Protein AF-A0A7V8WEX3-F1 (afdb_monomer)

Sequence (291 aa):
MRTWLPALSVGLLLLTATTVSAQQIVPQPVKLTPHDGRFAITERTVISTDAASAAAGHQLARYLEPATGITFRVVSSGTVPTRSISLRRDRSLTRLGEEGYLLDVRPGGVTVRAPGAAGLFYAVQTIRQLLPPAIFREAPAGAVEWSMPAVTIEDFPRFQWRGGHLDVARHFMPKEFVKKYIDLLALHKMNVFHWHLTEDQGWRLEIKQYPKLTEVGAWRKETLVGRARRGPTEVLAIFPGRYIHIGGDEADKAKWKTSERIQARIKELRLKDEHELQSWFIRQMDDFFVS

Nearest PDB structures (foldseek):
  3gh7-assembly1_A  TM=9.691E-01  e=2.609E-23  Paenibacillus sp.
  3sut-assembly1_A  TM=9.475E-01  e=1.481E-23  Paenibacillus sp. TS12
  8pxt-assembly1_C  TM=9.081E-01  e=7.777E-22  Akkermansia muciniphila
  7dva-assembly1_B  TM=8.671E-01  e=6.193E-21  Bacteroides thetaiotaomicron
  8hvd-assembly1_A  TM=8.467E-01  e=4.454E-11  Streptomyces sp.

Radius of gyration: 28.27 Å; Cα contacts (8 Å, |Δi|>4): 440; chains: 1; bounding box: 108×46×70 Å

Secondary structure (DSSP, 8-state):
--PPPPP--------------GGG-SSPPSEEEEEEEEEEP-TT-EEEE-GGGHHHHHHHHHHHHHHH-PPP-EEE-SS--TTEEEEEE-TT-GGG-TT-EEEEEETTEEEEEESSHHHHHHHHHHHHHTS-GGGG-SS--SS---EEEEEEEEE--S-S--EEEEE-SSS---HHHHHHHHHHHHHTT--EEEEE-EETTEE-S--TT-THHHHTTT--SS--SS------SGGGGT---S-----------HHHHT-HHHHHHHHHTT-SSHHHHHHHHHHHHHHHHH-

Foldseek 3Di:
DDDDDDDDDDDDPPPPPPCPDLPPQFPDFPDKDFDDDKQFDDLPEAEEEAPQQQVLSVVLQQLQCAAAVHRHHYYHDPDDDWSYAYAYADLVVPVQPQQKWKWFGDNGYIYIYGNHNNVSLLVSLSLCVQFDPSSRDRHYPPPDGTIGGGMIGTHHDPDPAFEDEDDCAQPHDDPVRVVVVVVVCSSNSHDYYHYRQDFFNAHHDQDPVCRCRCVPRHDDPDRDDDGDDDDDDPVCVPDVDPDDDPDLPDDDCPVLVVDPVNVVVCVVVVHDDVVVVSVVVVVVVVVVSVD

pLDDT: mean 87.23, std 16.33, range [37.53, 98.88]

Solvent-accessible surface area (backbone atoms only — not comparable to full-atom values): 17292 Å² total; per-residue (Å²): 138,88,85,85,80,84,85,82,82,82,80,82,81,78,78,77,78,79,74,74,64,86,82,71,46,66,69,70,60,77,39,76,45,80,50,84,60,46,28,71,63,53,83,82,35,33,34,35,10,34,81,92,25,42,69,50,42,53,50,45,37,67,53,44,27,36,12,69,67,41,82,62,54,68,43,73,44,98,68,82,66,82,48,19,42,34,40,36,73,34,72,84,48,59,95,40,41,54,56,3,30,39,39,41,36,33,58,60,31,35,44,34,41,10,40,25,72,54,3,45,48,47,49,46,36,50,54,55,58,48,34,54,78,58,46,78,38,87,45,61,62,71,99,63,85,49,42,28,59,9,29,41,36,40,36,50,73,93,57,96,80,34,72,48,77,46,73,36,12,82,51,80,65,56,70,70,57,54,52,52,51,50,53,50,37,47,52,54,66,37,80,38,79,45,74,42,42,66,48,57,68,9,32,69,62,88,40,87,94,48,53,60,43,45,80,46,37,49,59,67,98,64,90,75,90,72,83,64,92,88,85,89,83,71,62,68,85,77,47,92,62,95,73,83,89,85,79,83,73,91,76,75,54,73,69,47,78,73,29,67,74,51,50,50,51,32,57,75,71,68,42,91,45,72,66,51,47,51,53,48,54,53,49,55,53,48,54,65,74,74,108

Mean predicted aligned error: 9.21 Å

Structure (mmCIF, N/CA/C/O backbone):
data_AF-A0A7V8WEX3-F1
#
_entry.id   AF-A0A7V8WEX3-F1
#
loop_
_atom_site.group_PDB
_atom_site.id
_atom_site.type_symbol
_atom_site.label_atom_id
_atom_site.label_alt_id
_atom_site.label_comp_id
_atom_site.label_asym_id
_atom_site.label_entity_id
_atom_site.label_seq_id
_atom_site.pdbx_PDB_ins_code
_atom_site.Cartn_x
_atom_site.Cartn_y
_atom_site.Cartn_z
_atom_site.occupancy
_atom_site.B_iso_or_equiv
_atom_site.auth_seq_id
_atom_site.auth_comp_id
_atom_site.auth_asym_id
_atom_site.auth_atom_id
_atom_site.pdbx_PDB_model_num
ATOM 1 N N . MET A 1 1 ? -76.732 26.746 7.286 1.00 40.28 1 MET A N 1
ATOM 2 C CA . MET A 1 1 ? -75.806 26.144 8.272 1.00 40.28 1 MET A CA 1
ATOM 3 C C . MET A 1 1 ? -74.558 25.696 7.522 1.00 40.28 1 MET A C 1
ATOM 5 O O . MET A 1 1 ? -74.655 24.800 6.699 1.00 40.28 1 MET A O 1
ATOM 9 N N . ARG A 1 2 ? -73.430 26.398 7.695 1.00 37.53 2 ARG A N 1
ATOM 10 C CA . ARG A 1 2 ? -72.137 26.091 7.055 1.00 37.53 2 ARG A CA 1
ATOM 11 C C . ARG A 1 2 ? -71.269 25.391 8.101 1.00 37.53 2 ARG A C 1
ATOM 13 O O . ARG A 1 2 ? -70.791 26.046 9.021 1.00 37.53 2 ARG A O 1
ATOM 20 N N . THR A 1 3 ? -71.123 24.076 8.004 1.00 41.72 3 THR A N 1
ATOM 21 C CA . THR A 1 3 ? -70.256 23.286 8.887 1.00 41.72 3 THR A CA 1
ATOM 22 C C . THR A 1 3 ? -68.835 23.266 8.331 1.00 41.72 3 THR A C 1
ATOM 24 O O . THR A 1 3 ? -68.611 22.828 7.206 1.00 41.72 3 THR A O 1
ATOM 27 N N . TRP A 1 4 ? -67.891 23.768 9.125 1.00 40.69 4 TRP A N 1
ATOM 28 C CA . TRP A 1 4 ? -66.452 23.641 8.910 1.00 40.69 4 TRP A CA 1
ATOM 29 C C . TRP A 1 4 ? -65.989 22.248 9.359 1.00 40.69 4 TRP A C 1
ATOM 31 O O . TRP A 1 4 ? -66.307 21.830 10.469 1.00 40.69 4 TRP A O 1
ATOM 41 N N . LEU A 1 5 ? -65.226 21.549 8.519 1.00 39.66 5 LEU A N 1
ATOM 42 C CA . LEU A 1 5 ? -64.460 20.354 8.890 1.00 39.66 5 LEU A CA 1
ATOM 43 C C . LEU A 1 5 ? -62.982 20.755 9.034 1.00 39.66 5 LEU A C 1
ATOM 45 O O . LEU A 1 5 ? -62.464 21.413 8.128 1.00 39.66 5 LEU A O 1
ATOM 49 N N . PRO A 1 6 ? -62.287 20.398 10.130 1.00 50.50 6 PRO A N 1
ATOM 50 C CA . PRO A 1 6 ? -60.869 20.690 10.279 1.00 50.50 6 PRO A CA 1
ATOM 51 C C . PRO A 1 6 ? -60.032 19.665 9.504 1.00 50.50 6 PRO A C 1
ATOM 53 O O . PRO A 1 6 ? -60.267 18.459 9.577 1.00 50.50 6 PRO A O 1
ATOM 56 N N . ALA A 1 7 ? -59.033 20.150 8.770 1.00 44.06 7 ALA A N 1
ATOM 57 C CA . ALA A 1 7 ? -58.024 19.314 8.135 1.00 44.06 7 ALA A CA 1
ATOM 58 C C . ALA A 1 7 ? -57.056 18.770 9.201 1.00 44.06 7 ALA A C 1
ATOM 60 O O . ALA A 1 7 ? -56.349 19.539 9.852 1.00 44.06 7 ALA A O 1
ATOM 61 N N . LEU A 1 8 ? -57.018 17.445 9.381 1.00 42.88 8 LEU A N 1
ATOM 62 C CA . LEU A 1 8 ? -55.949 16.770 10.117 1.00 42.88 8 LEU A CA 1
ATOM 63 C C . LEU A 1 8 ? -54.734 16.610 9.195 1.00 42.88 8 LEU A C 1
ATOM 65 O O . LEU A 1 8 ? -54.743 15.797 8.272 1.00 42.88 8 LEU A O 1
ATOM 69 N N . SER A 1 9 ? -53.673 17.361 9.473 1.00 41.66 9 SER A N 1
ATOM 70 C CA . SER A 1 9 ? -52.357 17.144 8.874 1.00 41.66 9 SER A CA 1
ATOM 71 C C . SER A 1 9 ? -51.653 15.997 9.601 1.00 41.66 9 SER A C 1
ATOM 73 O O . SER A 1 9 ? -51.134 16.176 10.701 1.00 41.66 9 SER A O 1
ATOM 75 N N . VAL A 1 10 ? -51.626 14.810 8.993 1.00 45.97 10 VAL A N 1
ATOM 76 C CA . VAL A 1 10 ? -50.764 13.704 9.435 1.00 45.97 10 VAL A CA 1
ATOM 77 C C . VAL A 1 10 ? -49.360 13.967 8.894 1.00 45.97 10 VAL A C 1
ATOM 79 O O . VAL A 1 10 ? -49.095 13.801 7.705 1.00 45.97 10 VAL A O 1
ATOM 82 N N . GLY A 1 11 ? -48.459 14.422 9.764 1.00 42.47 11 GLY A N 1
ATOM 83 C CA . GLY A 1 11 ? -47.038 14.541 9.453 1.00 42.47 11 GLY A CA 1
ATOM 84 C C . GLY A 1 11 ? -46.404 13.156 9.356 1.00 42.47 11 GLY A C 1
ATOM 85 O O . GLY A 1 11 ? -46.184 12.502 10.373 1.00 42.47 11 GLY A O 1
ATOM 86 N N . LEU A 1 12 ? -46.111 12.703 8.137 1.00 44.78 12 LEU A N 1
ATOM 87 C CA . LEU A 1 12 ? -45.344 11.485 7.899 1.00 44.78 12 LEU A CA 1
ATOM 88 C C . LEU A 1 12 ? -43.865 11.771 8.201 1.00 44.78 12 LEU A C 1
ATOM 90 O O . LEU A 1 12 ? -43.142 12.323 7.371 1.00 44.78 12 LEU A O 1
ATOM 94 N N . LEU A 1 13 ? -43.420 11.421 9.409 1.00 42.44 13 LEU A N 1
ATOM 95 C CA . LEU A 1 13 ? -42.009 11.459 9.786 1.00 42.44 13 LEU A CA 1
ATOM 96 C C . LEU A 1 13 ? -41.284 10.306 9.066 1.00 42.44 13 LEU A C 1
ATOM 98 O O . LEU A 1 13 ? -41.251 9.172 9.541 1.00 42.44 13 LEU A O 1
ATOM 102 N N . LEU A 1 14 ? -40.732 10.580 7.884 1.00 41.53 14 LEU A N 1
ATOM 103 C CA . LEU A 1 14 ? -39.824 9.667 7.191 1.00 41.53 14 LEU A CA 1
ATOM 104 C C . LEU A 1 14 ? -38.491 9.632 7.952 1.00 41.53 14 LEU A C 1
ATOM 106 O O . LEU A 1 14 ? -37.588 10.422 7.690 1.00 41.53 14 LEU A O 1
ATOM 110 N N . LEU A 1 15 ? -38.365 8.707 8.908 1.00 40.69 15 LEU A N 1
ATOM 111 C CA . LEU A 1 15 ? -37.064 8.278 9.423 1.00 40.69 15 LEU A CA 1
ATOM 112 C C . LEU A 1 15 ? -36.342 7.515 8.308 1.00 40.69 15 LEU A C 1
ATOM 114 O O . LEU A 1 15 ? -36.451 6.297 8.182 1.00 40.69 15 LEU A O 1
ATOM 118 N N . THR A 1 16 ? -35.594 8.233 7.476 1.00 39.38 16 THR A N 1
ATOM 119 C CA . THR A 1 16 ? -34.611 7.615 6.588 1.00 39.38 16 THR A CA 1
ATOM 120 C C . THR A 1 16 ? -33.440 7.138 7.443 1.00 39.38 16 THR A C 1
ATOM 122 O O . THR A 1 16 ? -32.484 7.877 7.673 1.00 39.38 16 THR A O 1
ATOM 125 N N . ALA A 1 17 ? -33.519 5.908 7.952 1.00 40.06 17 ALA A N 1
ATOM 126 C CA . ALA A 1 17 ? -32.353 5.213 8.476 1.00 40.06 17 ALA A CA 1
ATOM 127 C C . ALA A 1 17 ? -31.415 4.932 7.295 1.00 40.06 17 ALA A C 1
ATOM 129 O O . ALA A 1 17 ? -31.609 3.988 6.532 1.00 40.06 17 ALA A O 1
ATOM 130 N N . THR A 1 18 ? -30.418 5.791 7.098 1.00 41.28 18 THR A N 1
ATOM 131 C CA . THR A 1 18 ? -29.341 5.569 6.136 1.00 41.28 18 THR A CA 1
ATOM 132 C C . THR A 1 18 ? -28.458 4.436 6.650 1.00 41.28 18 THR A C 1
ATOM 134 O O . THR A 1 18 ? -27.427 4.638 7.290 1.00 41.28 18 THR A O 1
ATOM 137 N N . THR A 1 19 ? -28.855 3.197 6.368 1.00 45.88 19 THR A N 1
ATOM 138 C CA . THR A 1 19 ? -27.953 2.052 6.465 1.00 45.88 19 THR A CA 1
ATOM 139 C C . THR A 1 19 ? -26.890 2.210 5.381 1.00 45.88 19 THR A C 1
ATOM 141 O O . THR A 1 19 ? -27.054 1.731 4.260 1.00 45.88 19 THR A O 1
ATOM 144 N N . VAL A 1 20 ? -25.797 2.915 5.690 1.00 46.47 20 VAL A N 1
ATOM 145 C CA . VAL A 1 20 ? -24.547 2.791 4.929 1.00 46.47 20 VAL A CA 1
ATOM 146 C C . VAL A 1 20 ? -24.146 1.325 5.037 1.00 46.47 20 VAL A C 1
ATOM 148 O O . VAL A 1 20 ? -23.684 0.874 6.088 1.00 46.47 20 VAL A O 1
ATOM 151 N N . SER A 1 21 ? -24.438 0.566 3.982 1.00 51.72 21 SER A N 1
ATOM 152 C CA . SER A 1 21 ? -24.163 -0.860 3.934 1.00 51.72 21 SER A CA 1
ATOM 153 C C . SER A 1 21 ? -22.653 -1.083 3.933 1.00 51.72 21 SER A C 1
ATOM 155 O O . SER A 1 21 ? -21.929 -0.478 3.145 1.00 51.72 21 SER A O 1
ATOM 157 N N . ALA A 1 22 ? -22.179 -2.012 4.764 1.00 54.28 22 ALA A N 1
ATOM 158 C CA . ALA A 1 22 ? -20.804 -2.514 4.739 1.00 54.28 22 ALA A CA 1
ATOM 159 C C . ALA A 1 22 ? -20.408 -3.172 3.387 1.00 54.28 22 ALA A C 1
ATOM 161 O O . ALA A 1 22 ? -19.288 -3.653 3.244 1.00 54.28 22 ALA A O 1
ATOM 162 N N . GLN A 1 23 ? -21.307 -3.211 2.391 1.00 56.06 23 GLN A N 1
ATOM 163 C CA . GLN A 1 23 ? -21.156 -3.898 1.100 1.00 56.06 23 GLN A CA 1
ATOM 164 C C . GLN A 1 23 ? -20.373 -3.141 0.012 1.00 56.06 23 GLN A C 1
ATOM 166 O O . GLN A 1 23 ? -20.387 -3.581 -1.133 1.00 56.06 23 GLN A O 1
ATOM 171 N N . GLN A 1 24 ? -19.664 -2.051 0.319 1.00 79.06 24 GLN A N 1
ATOM 172 C CA . GLN A 1 24 ? -18.897 -1.293 -0.691 1.00 79.06 24 GLN A CA 1
ATOM 173 C C . GLN A 1 24 ? -17.375 -1.270 -0.457 1.00 79.06 24 GLN A C 1
ATOM 175 O O . GLN A 1 24 ? -16.700 -0.343 -0.896 1.00 79.06 24 GLN A O 1
ATOM 180 N N . ILE A 1 25 ? -16.806 -2.280 0.212 1.00 94.12 25 ILE A N 1
ATOM 181 C CA . ILE A 1 25 ? -15.342 -2.411 0.312 1.00 94.12 25 ILE A CA 1
ATOM 182 C C . ILE A 1 25 ? -14.788 -2.993 -0.996 1.00 94.12 25 ILE A C 1
ATOM 184 O O . ILE A 1 25 ? -15.222 -4.054 -1.445 1.00 94.12 25 ILE A O 1
ATOM 188 N N . VAL A 1 26 ? -13.788 -2.324 -1.573 1.00 94.81 26 VAL A N 1
ATOM 189 C CA . VAL A 1 26 ? -13.046 -2.752 -2.763 1.00 94.81 26 VAL A CA 1
ATOM 190 C C . VAL A 1 26 ? -11.545 -2.843 -2.438 1.00 94.81 26 VAL A C 1
ATOM 192 O O . VAL A 1 26 ? -10.937 -1.847 -2.041 1.00 94.81 26 VAL A O 1
ATOM 195 N N . PRO A 1 27 ? -10.893 -4.004 -2.631 1.00 96.38 27 PRO A N 1
ATOM 196 C CA . PRO A 1 27 ? -11.467 -5.286 -3.051 1.00 96.38 27 PRO A CA 1
ATOM 197 C C . PRO A 1 27 ? -12.391 -5.895 -1.984 1.00 96.38 27 PRO A C 1
ATOM 199 O O . PRO A 1 27 ? -12.191 -5.665 -0.790 1.00 96.38 27 PRO A O 1
ATOM 202 N N . GLN A 1 28 ? -13.376 -6.683 -2.429 1.00 96.12 28 GLN A N 1
ATOM 203 C CA . GLN A 1 28 ? -14.307 -7.381 -1.542 1.00 96.12 28 GLN A CA 1
ATOM 204 C C . GLN A 1 28 ? -13.536 -8.333 -0.608 1.00 96.12 28 GLN A C 1
ATOM 206 O O . GLN A 1 28 ? -12.773 -9.161 -1.114 1.00 96.12 28 GLN A O 1
ATOM 211 N N . PRO A 1 29 ? -13.734 -8.251 0.723 1.00 97.62 29 PRO A N 1
ATOM 212 C CA . PRO A 1 29 ? -13.076 -9.157 1.658 1.00 97.62 29 PRO A CA 1
ATOM 213 C C . PRO A 1 29 ? -13.494 -10.614 1.461 1.00 97.62 29 PRO A C 1
ATOM 215 O O . PRO A 1 29 ? -14.638 -10.881 1.086 1.00 97.62 29 PRO A O 1
ATOM 218 N N . VAL A 1 30 ? -12.606 -11.554 1.803 1.00 97.94 30 VAL A N 1
ATOM 219 C CA . VAL A 1 30 ? -12.897 -13.001 1.738 1.00 97.94 30 VAL A CA 1
ATOM 220 C C . VAL A 1 30 ? -14.162 -13.370 2.518 1.00 97.94 30 VAL A C 1
ATOM 222 O O . VAL A 1 30 ? -15.006 -14.116 2.017 1.00 97.94 30 VAL A O 1
ATOM 225 N N . LYS A 1 31 ? -14.320 -12.847 3.739 1.00 97.75 31 LYS A N 1
ATOM 226 C CA . LYS A 1 31 ? -15.531 -13.025 4.543 1.00 97.75 31 LYS A CA 1
ATOM 227 C C . LYS A 1 31 ? -15.903 -11.729 5.250 1.00 97.75 31 LYS A C 1
ATOM 229 O O . LYS A 1 31 ? -15.075 -11.107 5.910 1.00 97.75 31 LYS A O 1
ATOM 234 N N . LEU A 1 32 ? -17.179 -11.366 5.157 1.00 96.75 32 LEU A N 1
ATOM 235 C CA . LEU A 1 32 ? -17.768 -10.200 5.809 1.00 96.75 32 LEU A CA 1
ATOM 236 C C . LEU A 1 32 ? -19.095 -10.607 6.450 1.00 96.7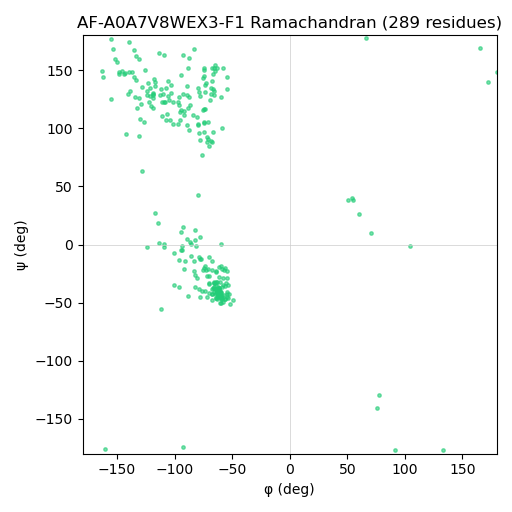5 32 LEU A C 1
ATOM 238 O O . LEU A 1 32 ? -19.954 -11.192 5.797 1.00 96.75 32 LEU A O 1
ATOM 242 N N . THR A 1 33 ? -19.258 -10.329 7.740 1.00 97.00 33 THR A N 1
ATOM 243 C CA . THR A 1 33 ? -20.473 -10.631 8.510 1.00 97.00 33 THR A CA 1
ATOM 244 C C . THR A 1 33 ? -20.958 -9.353 9.195 1.00 97.00 33 THR A C 1
ATOM 246 O O . THR A 1 33 ? -20.305 -8.913 10.145 1.00 97.00 33 THR A O 1
ATOM 249 N N . PRO A 1 34 ? -22.041 -8.718 8.707 1.00 95.81 34 PRO A N 1
ATOM 250 C CA . PRO A 1 34 ? -22.608 -7.520 9.325 1.00 95.81 34 PRO A CA 1
ATOM 251 C C . PRO A 1 34 ? -23.179 -7.811 10.716 1.00 95.81 34 PRO A C 1
ATOM 253 O O . PRO A 1 34 ? -23.640 -8.921 10.977 1.00 95.81 34 PRO A O 1
ATOM 256 N N . HIS A 1 35 ? -23.185 -6.797 11.579 1.00 95.56 35 HIS A N 1
ATOM 257 C CA . HIS A 1 35 ? -23.819 -6.820 12.898 1.00 95.56 35 HIS A CA 1
ATOM 258 C C . HIS A 1 35 ? -24.598 -5.526 13.136 1.00 95.56 35 HIS A C 1
ATOM 260 O O . HIS A 1 35 ? -24.406 -4.534 12.432 1.00 95.56 35 HIS A O 1
ATOM 266 N N . ASP A 1 36 ? -25.430 -5.520 14.173 1.00 94.12 36 ASP A N 1
ATOM 267 C CA . ASP A 1 36 ? -26.172 -4.326 14.565 1.00 94.12 36 ASP A CA 1
ATOM 268 C C . ASP A 1 36 ? -25.287 -3.282 15.256 1.00 94.12 36 ASP A C 1
ATOM 270 O O . ASP A 1 36 ? -24.381 -3.583 16.042 1.00 94.12 36 ASP A O 1
ATOM 274 N N . GLY A 1 37 ? -25.609 -2.016 14.992 1.00 95.50 37 GLY A N 1
ATOM 275 C CA . GLY A 1 37 ? -24.958 -0.861 15.595 1.00 95.50 37 GLY A CA 1
ATOM 276 C C . GLY A 1 37 ? -23.771 -0.322 14.798 1.00 95.50 37 GLY A C 1
ATOM 277 O O . GLY A 1 37 ? -23.465 -0.741 13.681 1.00 95.50 37 GLY A O 1
ATOM 278 N N . ARG A 1 38 ? -23.128 0.699 15.367 1.00 95.94 38 ARG A N 1
ATOM 279 C CA . ARG A 1 38 ? -22.046 1.453 14.727 1.00 95.94 38 ARG A CA 1
ATOM 280 C C . ARG A 1 38 ? -20.999 1.842 15.759 1.00 95.94 38 ARG A C 1
ATOM 282 O O . ARG A 1 38 ? -21.335 2.108 16.912 1.00 95.94 38 ARG A O 1
ATOM 289 N N . PHE A 1 39 ? -19.744 1.910 15.336 1.00 96.81 39 PHE A N 1
ATOM 290 C CA . PHE A 1 39 ? -18.672 2.512 16.119 1.00 96.81 39 PHE A CA 1
ATOM 291 C C . PHE A 1 39 ? -18.477 3.963 15.677 1.00 96.81 39 PHE A C 1
ATOM 293 O O . PHE A 1 39 ? -18.183 4.211 14.507 1.00 96.81 39 PHE A O 1
ATOM 300 N N . ALA A 1 40 ? -18.640 4.910 16.602 1.00 96.25 40 ALA A N 1
ATOM 301 C CA . ALA A 1 40 ? -18.404 6.330 16.353 1.00 96.25 40 ALA A CA 1
ATOM 302 C C . ALA A 1 40 ? -16.963 6.719 16.720 1.00 96.25 40 ALA A C 1
ATOM 304 O O . ALA A 1 40 ? -16.496 6.445 17.829 1.00 96.25 40 ALA A O 1
ATOM 305 N N . ILE A 1 41 ? -16.284 7.391 15.794 1.00 95.38 41 ILE A N 1
ATOM 306 C CA . ILE A 1 41 ? -14.978 8.011 15.993 1.00 95.38 41 ILE A CA 1
ATOM 307 C C . ILE A 1 41 ? -15.195 9.421 16.538 1.00 95.38 41 ILE A C 1
ATOM 309 O O . ILE A 1 41 ? -15.929 10.224 15.970 1.00 95.38 41 ILE A O 1
ATOM 313 N N . THR A 1 42 ? -14.542 9.719 17.656 1.00 94.25 42 THR A N 1
ATOM 314 C CA . THR A 1 42 ? -14.632 11.006 18.355 1.00 94.25 42 THR A CA 1
ATOM 315 C C . THR A 1 42 ? -13.252 11.419 18.860 1.00 94.25 42 THR A C 1
ATOM 317 O O . THR A 1 42 ? -12.318 10.622 18.838 1.00 94.25 42 THR A O 1
ATOM 320 N N . GLU A 1 43 ? -13.129 12.623 19.414 1.00 93.06 43 GLU A N 1
ATOM 321 C CA . GLU A 1 43 ? -11.901 13.101 20.074 1.00 93.06 43 GLU A CA 1
ATOM 322 C C . GLU A 1 43 ? -11.449 12.221 21.252 1.00 93.06 43 GLU A C 1
ATOM 324 O O . GLU A 1 43 ? -10.284 12.231 21.642 1.00 93.06 43 GLU A O 1
ATOM 329 N N . ARG A 1 44 ? -12.363 11.426 21.825 1.00 93.50 44 ARG A N 1
ATOM 330 C CA . ARG A 1 44 ? -12.055 10.478 22.907 1.00 93.50 44 ARG A CA 1
ATOM 331 C C . ARG A 1 44 ? -11.561 9.126 22.395 1.00 93.50 44 ARG A C 1
ATOM 333 O O . ARG A 1 44 ? -11.136 8.299 23.200 1.00 93.50 44 ARG A O 1
ATOM 340 N N . THR A 1 45 ? -11.652 8.872 21.090 1.00 96.00 45 THR A N 1
ATOM 341 C CA . THR A 1 45 ? -11.220 7.610 20.492 1.00 96.00 45 THR A CA 1
ATOM 342 C C . THR A 1 45 ? -9.701 7.504 20.565 1.00 96.00 45 THR A C 1
ATOM 344 O O . THR A 1 45 ? -8.968 8.361 20.081 1.00 96.00 45 THR A O 1
ATOM 347 N N . VAL A 1 46 ? -9.222 6.416 21.163 1.00 96.38 46 VAL A N 1
ATOM 348 C CA . VAL A 1 46 ? -7.791 6.117 21.287 1.00 96.38 46 VAL A CA 1
ATOM 349 C C . VAL A 1 46 ? -7.408 5.057 20.262 1.00 96.38 46 VAL A C 1
ATOM 351 O O . VAL A 1 46 ? -8.119 4.063 20.111 1.00 96.38 46 VAL A O 1
ATOM 354 N N . ILE A 1 47 ? -6.263 5.224 19.601 1.00 98.19 47 ILE A N 1
ATOM 355 C CA . ILE A 1 47 ? -5.659 4.163 18.790 1.00 98.19 47 ILE A CA 1
ATOM 356 C C . ILE A 1 47 ? -4.688 3.395 19.691 1.00 98.19 47 ILE A C 1
ATOM 358 O O . ILE A 1 47 ? -3.712 3.950 20.189 1.00 98.19 47 ILE A O 1
ATOM 362 N N . SER A 1 48 ? -4.975 2.122 19.951 1.00 97.69 48 SER A N 1
ATOM 363 C CA . SER A 1 48 ? -4.184 1.262 20.835 1.00 97.69 48 SER A CA 1
ATOM 364 C C . SER A 1 48 ? -3.407 0.235 20.022 1.00 97.69 48 SER A C 1
ATOM 366 O O . SER A 1 48 ? -3.952 -0.413 19.135 1.00 97.69 48 SER A O 1
ATOM 368 N N . THR A 1 49 ? -2.133 0.055 20.336 1.00 97.94 49 THR A N 1
ATOM 369 C CA . THR A 1 49 ? -1.246 -0.877 19.635 1.00 97.94 49 THR A CA 1
ATOM 370 C C . THR A 1 49 ? -0.453 -1.722 20.625 1.00 97.94 49 THR A C 1
ATOM 372 O O . THR A 1 49 ? -0.352 -1.378 21.802 1.00 97.94 49 THR A O 1
ATOM 375 N N . ASP A 1 50 ? 0.110 -2.839 20.167 1.00 95.19 50 ASP A N 1
ATOM 376 C CA . ASP A 1 50 ? 1.345 -3.353 20.769 1.00 95.19 50 ASP A CA 1
ATOM 377 C C . ASP A 1 50 ? 2.572 -2.639 20.178 1.00 95.19 50 ASP A C 1
ATOM 379 O O . ASP A 1 50 ? 2.484 -1.962 19.151 1.00 95.19 50 ASP A O 1
ATOM 383 N N . ALA A 1 51 ? 3.738 -2.823 20.801 1.00 94.00 51 ALA A N 1
ATOM 384 C CA . ALA A 1 51 ? 4.973 -2.163 20.381 1.00 94.00 51 ALA A CA 1
ATOM 385 C C . ALA A 1 51 ? 5.363 -2.460 18.919 1.00 94.00 51 ALA A C 1
ATOM 387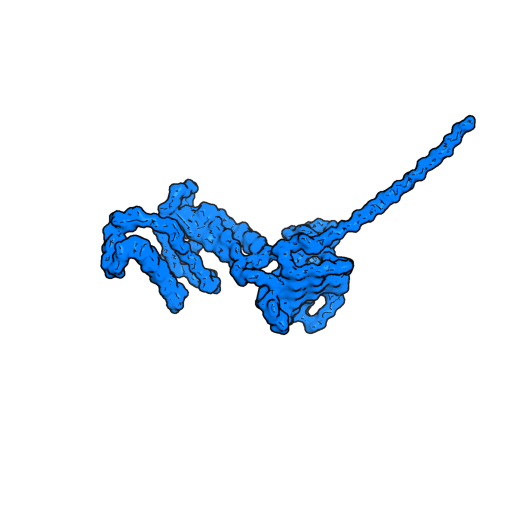 O O . ALA A 1 51 ? 5.868 -1.575 18.233 1.00 94.00 51 ALA A O 1
ATOM 388 N N . ALA A 1 52 ? 5.090 -3.667 18.415 1.00 93.94 52 ALA A N 1
ATOM 389 C CA . ALA A 1 52 ? 5.404 -4.045 17.036 1.00 93.94 52 ALA A CA 1
ATOM 390 C C . ALA A 1 52 ? 4.415 -3.456 16.011 1.00 93.94 52 ALA A C 1
ATOM 392 O O . ALA A 1 52 ? 4.686 -3.485 14.811 1.00 93.94 52 ALA A O 1
ATOM 393 N N . SER A 1 53 ? 3.285 -2.921 16.476 1.00 97.38 53 SER A N 1
ATOM 394 C CA . SER A 1 53 ? 2.177 -2.420 15.656 1.00 97.38 53 SER A CA 1
ATOM 395 C C . SER A 1 53 ? 2.049 -0.891 15.676 1.00 97.38 53 SER A C 1
ATOM 397 O O . SER A 1 53 ? 1.182 -0.338 14.997 1.00 97.38 53 SER A O 1
ATOM 399 N N . ALA A 1 54 ? 2.927 -0.188 16.404 1.00 96.31 54 ALA A N 1
ATOM 400 C CA . ALA A 1 54 ? 2.891 1.268 16.560 1.00 96.31 54 ALA A CA 1
ATOM 401 C C . ALA A 1 54 ? 2.891 2.019 15.215 1.00 96.31 54 ALA A C 1
ATOM 403 O O . ALA A 1 54 ? 2.124 2.964 15.030 1.00 96.31 54 ALA A O 1
ATOM 404 N N . ALA A 1 55 ? 3.686 1.560 14.241 1.00 96.38 55 ALA A N 1
ATOM 405 C CA . ALA A 1 55 ? 3.740 2.159 12.906 1.00 96.38 55 ALA A CA 1
ATOM 406 C C . ALA A 1 55 ? 2.377 2.132 12.188 1.00 96.38 55 ALA A C 1
ATOM 408 O O . ALA A 1 55 ? 1.976 3.137 11.601 1.00 96.38 55 ALA A O 1
ATOM 409 N N . ALA A 1 56 ? 1.634 1.022 12.287 1.00 97.94 56 ALA A N 1
ATOM 410 C CA . ALA A 1 56 ? 0.293 0.908 11.713 1.00 97.94 56 ALA A CA 1
ATOM 411 C C . ALA A 1 56 ? -0.709 1.832 12.429 1.00 97.94 56 ALA A C 1
ATOM 413 O O . ALA A 1 56 ? -1.537 2.463 11.774 1.00 97.94 56 ALA A O 1
ATOM 414 N N . GLY A 1 57 ? -0.595 1.974 13.755 1.00 98.00 57 GLY A N 1
ATOM 415 C CA . GLY A 1 57 ? -1.411 2.910 14.535 1.00 98.00 57 GLY A CA 1
ATOM 416 C C . GLY A 1 57 ? -1.184 4.376 14.147 1.00 98.00 57 GLY A C 1
ATOM 417 O O . GLY A 1 57 ? -2.143 5.099 13.886 1.00 98.00 57 GLY A O 1
ATOM 418 N N . HIS A 1 58 ? 0.076 4.807 14.028 1.00 98.25 58 HIS A N 1
ATOM 419 C CA . HIS A 1 58 ? 0.411 6.158 13.560 1.00 98.25 58 HIS A CA 1
ATOM 420 C C . HIS A 1 58 ? 0.025 6.393 12.100 1.00 98.25 58 HIS A C 1
ATOM 422 O O . HIS A 1 58 ? -0.341 7.502 11.719 1.00 98.25 58 HIS A O 1
ATOM 428 N N . GLN A 1 59 ? 0.097 5.365 11.257 1.00 98.12 59 GLN A N 1
ATOM 429 C CA . GLN A 1 59 ? -0.384 5.472 9.888 1.00 98.12 59 GLN A CA 1
ATOM 430 C C . GLN A 1 59 ? -1.905 5.635 9.827 1.00 98.12 59 GLN A C 1
ATOM 432 O O . GLN A 1 59 ? -2.379 6.477 9.070 1.00 98.12 59 GLN A O 1
ATOM 437 N N . LEU A 1 60 ? -2.660 4.885 10.636 1.00 98.50 60 LEU A N 1
ATOM 438 C CA . LEU A 1 60 ? -4.101 5.082 10.755 1.00 98.50 60 LEU A CA 1
ATOM 439 C C . LEU A 1 60 ? -4.411 6.517 11.194 1.00 98.50 60 LEU A C 1
ATOM 441 O O . LEU A 1 60 ? -5.191 7.176 10.520 1.00 98.50 60 LEU A O 1
ATOM 445 N N . ALA A 1 61 ? -3.756 7.023 12.246 1.00 98.31 61 ALA A N 1
ATOM 446 C CA . ALA A 1 61 ? -3.924 8.407 12.698 1.00 98.31 61 ALA A CA 1
ATOM 447 C C . ALA A 1 61 ? -3.722 9.409 11.547 1.00 98.31 61 ALA A C 1
ATOM 449 O O . ALA A 1 61 ? -4.635 10.172 11.242 1.00 98.31 61 ALA A O 1
ATOM 450 N N . ARG A 1 62 ? -2.604 9.304 10.812 1.00 98.00 62 ARG A N 1
ATOM 451 C CA . ARG A 1 62 ? -2.304 10.167 9.653 1.00 98.00 62 ARG A CA 1
ATOM 452 C C . ARG A 1 62 ? -3.355 10.119 8.542 1.00 98.00 62 ARG A C 1
ATOM 454 O O . ARG A 1 62 ? -3.493 11.091 7.809 1.00 98.00 62 ARG A O 1
ATOM 461 N N . TYR A 1 63 ? -4.068 9.005 8.379 1.00 97.69 63 TYR A N 1
ATOM 462 C CA . TYR A 1 63 ? -5.155 8.912 7.402 1.00 97.69 63 TYR A CA 1
ATOM 463 C C . TYR A 1 63 ? -6.480 9.481 7.903 1.00 97.69 63 TYR A C 1
ATOM 465 O O . TYR A 1 63 ? -7.304 9.858 7.075 1.00 97.69 63 TYR A O 1
ATOM 473 N N . LEU A 1 64 ? -6.711 9.507 9.216 1.00 97.50 64 LEU A N 1
ATOM 474 C CA . LEU A 1 64 ? -7.954 10.015 9.791 1.00 97.50 64 LEU A CA 1
ATOM 475 C C . LEU A 1 64 ? -7.878 11.529 10.041 1.00 97.50 64 LEU A C 1
ATOM 477 O O . LEU A 1 64 ? -8.809 12.249 9.691 1.00 97.50 64 LEU A O 1
ATOM 481 N N . GLU A 1 65 ? -6.763 12.004 10.601 1.00 97.75 65 GLU A N 1
ATOM 482 C CA . GLU A 1 65 ? -6.551 13.386 11.063 1.00 97.75 65 GLU A CA 1
ATOM 483 C C . GLU A 1 65 ? -6.940 14.471 10.047 1.00 97.75 65 GLU A C 1
ATOM 485 O O . GLU A 1 65 ? -7.668 15.388 10.438 1.00 97.75 65 GLU A O 1
ATOM 490 N N . PRO A 1 66 ? -6.541 14.401 8.757 1.00 97.19 66 PRO A N 1
ATOM 491 C CA . PRO A 1 66 ? -6.809 15.491 7.823 1.00 97.19 66 PRO A CA 1
ATOM 492 C C . PRO A 1 66 ? -8.302 15.732 7.613 1.00 97.19 66 PRO A C 1
ATOM 494 O O . PRO A 1 66 ? -8.748 16.875 7.616 1.00 97.19 66 PRO A O 1
ATOM 497 N N . ALA A 1 67 ? -9.082 14.663 7.450 1.00 96.94 67 ALA A N 1
ATOM 498 C CA . ALA A 1 67 ? -10.507 14.765 7.169 1.00 96.94 67 ALA A CA 1
ATOM 499 C C . ALA A 1 67 ? -11.340 14.988 8.436 1.00 96.94 67 ALA A C 1
ATOM 501 O O . ALA A 1 67 ? -12.327 15.727 8.386 1.00 96.94 67 ALA A O 1
ATOM 502 N N . THR A 1 68 ? -10.959 14.373 9.563 1.00 96.44 68 THR A N 1
ATOM 503 C CA . THR A 1 68 ? -11.708 14.495 10.821 1.00 96.44 68 THR A CA 1
ATOM 504 C C . THR A 1 68 ? -11.412 15.791 11.569 1.00 96.44 68 THR A C 1
ATOM 506 O O . THR A 1 68 ? -12.274 16.262 12.304 1.00 96.44 68 THR A O 1
ATOM 509 N N . GLY A 1 69 ? -10.210 16.357 11.413 1.00 95.88 69 GLY A N 1
ATOM 510 C CA . GLY A 1 69 ? -9.718 17.459 12.243 1.00 95.88 69 GLY A CA 1
ATOM 511 C C . GLY A 1 69 ? -9.397 17.056 13.690 1.00 95.88 69 GLY A C 1
ATOM 512 O O . GLY A 1 69 ? -9.164 17.925 14.524 1.00 95.88 69 GLY A O 1
ATOM 513 N N . ILE A 1 70 ? -9.393 15.755 14.002 1.00 94.94 70 ILE A N 1
ATOM 514 C CA . ILE A 1 70 ? -9.149 15.214 15.345 1.00 94.94 70 ILE A CA 1
ATOM 515 C C . ILE A 1 70 ? -7.713 14.712 15.422 1.00 94.94 70 ILE A C 1
ATOM 517 O O . ILE A 1 70 ? -7.373 13.790 14.690 1.00 94.94 70 ILE A O 1
ATOM 521 N N . THR A 1 71 ? -6.915 15.220 16.362 1.00 96.19 71 THR A N 1
ATOM 522 C CA . THR A 1 71 ? -5.598 14.648 16.689 1.00 96.19 71 THR A CA 1
ATOM 523 C C . THR A 1 71 ? -5.767 13.358 17.489 1.00 96.19 71 THR A C 1
ATOM 525 O O . THR A 1 71 ? -6.265 13.385 18.617 1.00 96.19 71 THR A O 1
ATOM 528 N N . PHE A 1 72 ? -5.336 12.218 16.944 1.00 96.00 72 PHE A N 1
ATOM 529 C CA . PHE A 1 72 ? -5.534 10.931 17.615 1.00 96.00 72 PHE A CA 1
ATOM 530 C C . PHE A 1 72 ? -4.376 10.584 18.543 1.00 96.00 72 PHE A C 1
ATOM 532 O O . PHE A 1 72 ? -3.212 10.515 18.147 1.00 96.00 72 PHE A O 1
ATOM 539 N N . ARG A 1 73 ? -4.703 10.239 19.792 1.00 95.75 73 ARG A N 1
ATOM 540 C CA . ARG A 1 73 ? -3.719 9.661 20.707 1.00 95.75 73 ARG A CA 1
ATOM 541 C C . ARG A 1 73 ? -3.450 8.204 20.327 1.00 95.75 73 ARG A C 1
ATOM 543 O O . ARG A 1 73 ? -4.336 7.356 20.459 1.00 95.75 73 ARG A O 1
ATOM 550 N N . VAL A 1 74 ? -2.214 7.915 19.922 1.00 96.50 74 VAL A N 1
ATOM 551 C CA . VAL A 1 74 ? -1.717 6.551 19.689 1.00 96.50 74 VAL A CA 1
ATOM 552 C C . VAL A 1 74 ? -0.967 6.078 20.931 1.00 96.50 74 VAL A C 1
ATOM 554 O O . VAL A 1 74 ? -0.022 6.729 21.370 1.00 96.50 74 VAL A O 1
ATOM 557 N N . VAL A 1 75 ? -1.390 4.958 21.519 1.00 95.69 75 VAL A N 1
ATOM 558 C CA . VAL A 1 75 ? -0.767 4.379 22.719 1.00 95.69 75 VAL A CA 1
ATOM 559 C C . VAL A 1 75 ? -0.312 2.949 22.460 1.00 95.69 75 VAL A C 1
ATOM 561 O O . VAL A 1 75 ? -1.033 2.160 21.847 1.00 95.69 75 VAL A O 1
ATOM 564 N N . SER A 1 76 ? 0.869 2.597 22.963 1.00 93.50 76 SER A N 1
ATOM 565 C CA . SER A 1 76 ? 1.325 1.208 23.030 1.00 93.50 76 SER A CA 1
ATOM 566 C C . SER A 1 76 ? 0.974 0.646 24.407 1.00 93.50 76 SER A C 1
ATOM 568 O O . SER A 1 76 ? 1.434 1.168 25.419 1.00 93.50 76 SER A O 1
ATOM 570 N N . SER A 1 77 ? 0.105 -0.364 24.467 1.00 86.06 77 SER A N 1
ATOM 571 C CA . SER A 1 77 ? -0.343 -0.982 25.722 1.00 86.06 77 SER A CA 1
ATOM 572 C C . SER A 1 77 ? -0.657 -2.461 25.524 1.00 86.06 77 SER A C 1
ATOM 574 O O . SER A 1 77 ? -1.174 -2.857 24.479 1.00 86.06 77 SER A O 1
ATOM 576 N N . GLY A 1 78 ? -0.411 -3.290 26.541 1.00 78.56 78 GLY A N 1
ATOM 577 C CA . GLY A 1 78 ? -0.879 -4.681 26.570 1.00 78.56 78 GLY A CA 1
ATOM 578 C C . GLY A 1 78 ? -2.399 -4.801 26.743 1.00 78.56 78 GLY A C 1
ATOM 579 O O . GLY A 1 78 ? -3.002 -5.750 26.253 1.00 78.56 78 GLY A O 1
ATOM 580 N N . THR A 1 79 ? -3.035 -3.811 27.375 1.00 81.88 79 THR A N 1
ATOM 581 C CA . THR A 1 79 ? -4.490 -3.763 27.576 1.00 81.88 79 THR A CA 1
ATOM 582 C C . THR A 1 79 ? -5.175 -2.964 26.468 1.00 81.88 79 THR A C 1
ATOM 584 O O . THR A 1 79 ? -4.616 -2.000 25.941 1.00 81.88 79 THR A O 1
ATOM 587 N N . VAL A 1 80 ? -6.388 -3.374 26.086 1.00 85.25 80 VAL A N 1
ATOM 588 C CA . VAL A 1 80 ? -7.219 -2.671 25.096 1.00 85.25 80 VAL A CA 1
ATOM 589 C C . VAL A 1 80 ? -8.187 -1.742 25.836 1.00 85.25 80 VAL A C 1
ATOM 591 O O . VAL A 1 80 ? -9.046 -2.241 26.564 1.00 85.25 80 VAL A O 1
ATOM 594 N N . PRO A 1 81 ? -8.073 -0.409 25.691 1.00 84.38 81 PRO A N 1
ATOM 595 C CA . PRO A 1 81 ? -9.017 0.521 26.305 1.00 84.38 81 PRO A CA 1
ATOM 596 C C . PRO A 1 81 ? -10.425 0.365 25.719 1.00 84.38 81 PRO A C 1
ATOM 598 O O . PRO A 1 81 ? -10.589 -0.015 24.556 1.00 84.38 81 PRO A O 1
ATOM 601 N N . THR A 1 82 ? -11.451 0.733 26.483 1.00 83.69 82 THR A N 1
ATOM 602 C CA . THR A 1 82 ? -12.813 0.852 25.946 1.00 83.69 82 THR A CA 1
ATOM 603 C C . THR A 1 82 ? -12.881 1.978 24.906 1.00 83.69 82 THR A C 1
ATOM 605 O O . THR A 1 82 ? -12.136 2.955 24.985 1.00 83.69 82 THR A O 1
ATOM 608 N N . ARG A 1 83 ? -13.761 1.842 23.903 1.00 87.81 83 ARG A N 1
ATOM 609 C CA . ARG A 1 83 ? -13.944 2.815 22.803 1.00 87.81 83 ARG A CA 1
ATOM 610 C C . ARG A 1 83 ? -12.653 3.142 22.039 1.00 87.81 83 ARG A C 1
ATOM 612 O O . ARG A 1 83 ? -12.419 4.285 21.646 1.00 87.81 83 ARG A O 1
ATOM 619 N N . SER A 1 84 ? -11.816 2.130 21.828 1.00 95.88 84 SER A N 1
ATOM 620 C CA . SER A 1 84 ? -10.555 2.252 21.098 1.00 95.88 84 SER A CA 1
ATOM 621 C C . SER A 1 84 ? -10.598 1.564 19.735 1.00 95.88 84 SER A C 1
ATOM 623 O O . SER A 1 84 ? -11.466 0.731 19.467 1.00 95.88 84 SER A O 1
ATOM 625 N N . ILE A 1 85 ? -9.635 1.920 18.885 1.00 98.31 85 ILE A N 1
ATOM 626 C CA . ILE A 1 85 ? -9.259 1.142 17.706 1.00 98.31 85 ILE A CA 1
ATOM 627 C C . ILE A 1 85 ? -7.952 0.428 18.046 1.00 98.31 85 ILE A C 1
ATOM 629 O O . ILE A 1 85 ? -6.907 1.068 18.158 1.00 98.31 85 ILE A O 1
ATOM 633 N N . SER A 1 86 ? -8.009 -0.884 18.263 1.00 98.25 86 SER A N 1
ATOM 634 C CA . SER A 1 86 ? -6.853 -1.700 18.623 1.00 98.25 86 SER A CA 1
ATOM 635 C C . SER A 1 86 ? -6.250 -2.376 17.395 1.00 98.25 86 SER A C 1
ATOM 637 O O . SER A 1 86 ? -6.963 -3.068 16.677 1.00 98.25 86 SER A O 1
ATOM 639 N N . LEU A 1 87 ? -4.944 -2.214 17.168 1.00 98.56 87 LEU A N 1
ATOM 640 C CA . LEU A 1 87 ? -4.190 -2.912 16.125 1.00 98.56 87 LEU A CA 1
ATOM 641 C C . LEU A 1 87 ? -3.094 -3.750 16.773 1.00 98.56 87 LEU A C 1
ATOM 643 O O . LEU A 1 87 ? -2.205 -3.199 17.426 1.00 98.56 87 LEU A O 1
ATOM 647 N N . ARG A 1 88 ? -3.160 -5.073 16.605 1.00 97.50 88 ARG A N 1
ATOM 648 C CA . ARG A 1 88 ? -2.214 -5.990 17.243 1.00 97.50 88 ARG A CA 1
ATOM 649 C C . ARG A 1 88 ? -1.657 -7.050 16.309 1.00 97.50 88 ARG A C 1
ATOM 651 O O . ARG A 1 88 ? -2.372 -7.649 15.505 1.00 97.50 88 ARG A O 1
ATOM 658 N N . ARG A 1 89 ? -0.374 -7.335 16.482 1.00 96.94 89 ARG A N 1
ATOM 659 C CA . ARG A 1 89 ? 0.312 -8.474 15.886 1.00 96.94 89 AR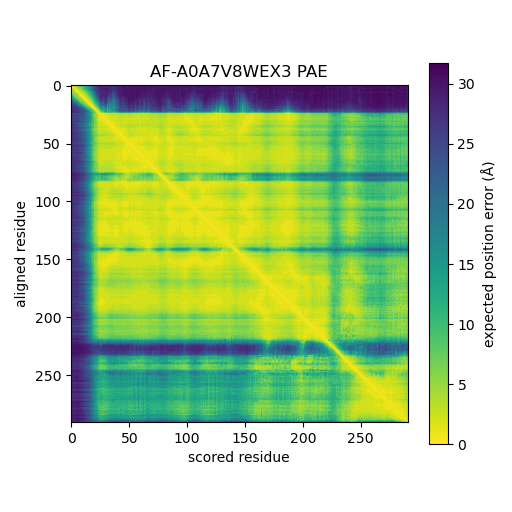G A CA 1
ATOM 660 C C . ARG A 1 89 ? -0.098 -9.750 16.596 1.00 96.94 89 ARG A C 1
ATOM 662 O O . ARG A 1 89 ? -0.030 -9.855 17.816 1.00 96.94 89 ARG A O 1
ATOM 669 N N . ASP A 1 90 ? -0.464 -10.745 15.808 1.00 97.06 90 ASP A N 1
ATOM 670 C CA . ASP A 1 90 ? -0.835 -12.059 16.293 1.00 97.06 90 ASP A CA 1
ATOM 671 C C . ASP A 1 90 ? -0.331 -13.147 15.350 1.00 97.06 90 ASP A C 1
ATOM 673 O O . ASP A 1 90 ? -0.970 -13.521 14.366 1.00 97.06 90 ASP A O 1
ATOM 677 N N . ARG A 1 91 ? 0.842 -13.676 15.697 1.00 96.75 91 ARG A N 1
ATOM 678 C CA . ARG A 1 91 ? 1.533 -14.713 14.926 1.00 96.75 91 ARG A CA 1
ATOM 679 C C . ARG A 1 91 ? 0.840 -16.076 14.970 1.00 96.75 91 ARG A C 1
ATOM 681 O O . ARG A 1 91 ? 1.219 -16.947 14.197 1.00 96.75 91 ARG A O 1
ATOM 688 N N . SER A 1 92 ? -0.160 -16.274 15.835 1.00 97.62 92 SER A N 1
ATOM 689 C CA . SER A 1 92 ? -0.916 -17.532 15.878 1.00 97.62 92 SER A CA 1
ATOM 690 C C . SER A 1 92 ? -1.887 -17.683 14.699 1.00 97.62 92 SER A C 1
ATOM 692 O O . SER A 1 92 ? -2.273 -18.799 14.363 1.00 97.62 92 SER A O 1
ATOM 694 N N . LEU A 1 93 ? -2.238 -16.587 14.011 1.00 97.50 93 LEU A N 1
ATOM 695 C CA . LEU A 1 93 ? -3.166 -16.570 12.872 1.00 97.50 93 LEU A CA 1
ATOM 696 C C . LEU A 1 93 ? -2.511 -17.026 11.552 1.00 97.50 93 LEU A C 1
ATOM 698 O O . LEU A 1 93 ? -2.737 -16.439 10.495 1.00 97.50 93 LEU A O 1
ATOM 702 N N . THR A 1 94 ? -1.704 -18.085 11.594 1.00 96.19 94 THR A N 1
ATOM 703 C CA . THR A 1 94 ? -0.869 -18.558 10.473 1.00 96.19 94 THR A CA 1
ATOM 704 C C . THR A 1 94 ? -1.656 -18.832 9.190 1.00 96.19 94 THR A C 1
ATOM 706 O O . THR A 1 94 ? -1.159 -18.565 8.099 1.00 96.19 94 THR A O 1
ATOM 709 N N . ARG A 1 95 ? -2.914 -19.279 9.308 1.00 96.38 95 ARG A N 1
ATOM 710 C CA . ARG A 1 95 ? -3.822 -19.542 8.174 1.00 96.38 95 ARG A CA 1
ATOM 711 C C . ARG A 1 95 ? -4.107 -18.325 7.285 1.00 96.38 95 ARG A C 1
ATOM 713 O O . ARG A 1 95 ? -4.590 -18.501 6.175 1.00 96.38 95 ARG A O 1
ATOM 720 N N . LEU A 1 96 ? -3.863 -17.113 7.783 1.00 97.19 96 LEU A N 1
ATOM 721 C CA . LEU A 1 96 ? -4.113 -15.866 7.057 1.00 97.19 96 LEU A CA 1
ATOM 722 C C . LEU A 1 96 ? -2.895 -15.398 6.241 1.00 97.19 96 LEU A C 1
ATOM 724 O O . LEU A 1 96 ? -3.028 -14.523 5.387 1.00 97.19 96 LEU A O 1
ATOM 728 N N . GLY A 1 97 ? -1.709 -15.965 6.493 1.00 97.00 97 GLY A N 1
ATOM 729 C CA . GLY A 1 97 ? -0.445 -15.488 5.926 1.00 97.00 97 GLY A CA 1
ATOM 730 C C . GLY A 1 97 ? -0.031 -14.094 6.427 1.00 97.00 97 GLY A C 1
ATOM 731 O O . GLY A 1 97 ? -0.739 -13.440 7.189 1.00 97.00 97 GLY A O 1
ATOM 732 N N . GLU A 1 98 ? 1.133 -13.612 5.985 1.00 97.06 98 GLU A N 1
ATOM 733 C CA . GLU A 1 98 ? 1.709 -12.327 6.439 1.00 97.06 98 GLU A CA 1
ATOM 734 C C . GLU A 1 98 ? 0.860 -11.093 6.073 1.00 97.06 98 GLU A C 1
ATOM 736 O O . GLU A 1 98 ? 0.956 -10.042 6.715 1.00 97.06 98 GLU A O 1
ATOM 741 N N . GLU A 1 99 ? 0.027 -11.216 5.038 1.00 98.50 99 GLU A N 1
ATOM 742 C CA . GLU A 1 99 ? -0.810 -10.142 4.495 1.00 98.50 99 GLU A CA 1
ATOM 743 C C . GLU A 1 99 ? -2.279 -10.218 4.946 1.00 98.50 99 GLU A C 1
ATOM 745 O O . GLU A 1 99 ? -3.047 -9.304 4.658 1.00 98.50 99 GLU A O 1
ATOM 750 N N . GLY A 1 100 ? -2.700 -11.283 5.629 1.00 98.56 100 GLY A N 1
ATOM 751 C CA . GLY A 1 100 ? -4.086 -11.423 6.071 1.00 98.56 100 GLY A CA 1
ATOM 752 C C . GLY A 1 100 ? -4.362 -10.784 7.433 1.00 98.56 100 GLY A C 1
ATOM 753 O O . GLY A 1 100 ? -3.451 -10.526 8.222 1.00 98.56 100 GLY A O 1
ATOM 754 N N . TYR A 1 101 ? -5.636 -10.520 7.717 1.00 98.88 101 TYR A N 1
ATOM 755 C CA . TYR A 1 101 ? -6.072 -9.892 8.962 1.00 98.88 101 TYR A CA 1
ATOM 756 C C . TYR A 1 101 ? -7.494 -10.297 9.368 1.00 98.88 101 TYR A C 1
ATOM 758 O O . TYR A 1 101 ? -8.320 -10.715 8.554 1.00 98.88 101 TYR A O 1
ATOM 766 N N . LEU A 1 102 ? -7.780 -10.119 10.655 1.00 98.88 102 LEU A N 1
ATOM 767 C CA . LEU A 1 102 ? -9.116 -10.12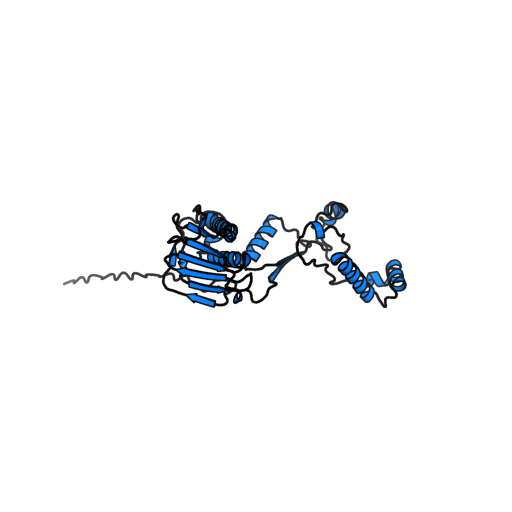1 11.237 1.00 98.88 102 LEU A CA 1
ATOM 768 C C . LEU A 1 102 ? -9.441 -8.707 11.712 1.00 98.88 102 LEU A C 1
ATOM 770 O O . LEU A 1 102 ? -8.613 -8.078 12.371 1.00 98.88 102 LEU A O 1
ATOM 774 N N . LEU A 1 103 ? -10.639 -8.227 11.399 1.00 98.81 103 LEU A N 1
ATOM 775 C CA . LEU A 1 103 ? -11.174 -6.937 11.828 1.00 98.81 103 LEU A CA 1
ATOM 776 C C . LEU A 1 103 ? -12.564 -7.164 12.432 1.00 98.81 103 LEU A C 1
ATOM 778 O O . LEU A 1 103 ? -13.453 -7.666 11.755 1.00 98.81 103 LEU A O 1
ATOM 782 N N . ASP A 1 104 ? -12.763 -6.787 13.690 1.00 98.50 104 ASP A N 1
ATOM 783 C CA . ASP A 1 104 ? -14.067 -6.813 14.359 1.00 98.50 104 ASP A CA 1
ATOM 784 C C . ASP A 1 104 ? -14.430 -5.399 14.815 1.00 98.50 104 ASP A C 1
ATOM 786 O O . ASP A 1 104 ? -13.708 -4.777 15.595 1.00 98.50 104 ASP A O 1
ATOM 790 N N . VAL A 1 105 ? -15.538 -4.883 14.295 1.00 98.00 105 VAL A N 1
ATOM 791 C CA . VAL A 1 105 ? -16.094 -3.571 14.622 1.00 98.00 105 VAL A CA 1
ATOM 792 C C . VAL A 1 105 ? -17.353 -3.783 15.447 1.00 98.00 105 VAL A C 1
ATOM 794 O O . VAL A 1 105 ? -18.309 -4.413 14.991 1.00 98.00 105 VAL A O 1
ATOM 797 N N . ARG A 1 106 ? -17.376 -3.211 16.650 1.00 96.75 106 ARG A N 1
ATOM 798 C CA . ARG A 1 106 ? -18.517 -3.215 17.572 1.00 96.75 106 ARG A CA 1
ATOM 799 C C . ARG A 1 106 ? -18.784 -1.800 18.072 1.00 96.75 106 ARG A C 1
ATOM 801 O O . ARG A 1 106 ? -17.857 -0.993 18.120 1.00 96.75 106 ARG A O 1
ATOM 808 N N . PRO A 1 107 ? -19.994 -1.495 18.573 1.00 95.81 107 PRO A N 1
ATOM 809 C CA . PRO A 1 107 ? -20.265 -0.192 19.187 1.00 95.81 107 PRO A CA 1
ATOM 810 C C . PRO A 1 107 ? -19.292 0.186 20.319 1.00 95.81 107 PRO A C 1
ATOM 812 O O . PRO A 1 107 ? -19.012 1.363 20.538 1.00 95.81 107 PRO A O 1
ATOM 815 N N . GLY A 1 108 ? -18.744 -0.814 21.023 1.00 93.94 108 GLY A N 1
ATOM 816 C CA . GLY A 1 108 ? -17.781 -0.625 22.110 1.00 93.94 108 GLY A CA 1
ATOM 817 C C . GLY A 1 108 ? -16.317 -0.445 21.686 1.00 93.94 108 GLY A C 1
ATOM 818 O O . GLY A 1 108 ? -15.514 -0.019 22.518 1.00 93.94 108 GLY A O 1
ATOM 819 N N . GLY A 1 109 ? -15.947 -0.750 20.438 1.00 96.94 109 GLY A N 1
ATOM 820 C CA . GLY A 1 109 ? -14.554 -0.710 19.983 1.00 96.94 109 GLY A CA 1
ATOM 821 C C . GLY A 1 109 ? -14.304 -1.431 18.660 1.00 96.94 109 GLY A C 1
ATOM 822 O O . GLY A 1 109 ? -15.146 -2.179 18.165 1.00 96.94 109 GLY A O 1
ATOM 823 N N . VAL A 1 110 ? -13.110 -1.218 18.113 1.00 98.38 110 VAL A N 1
ATOM 824 C CA . VAL A 1 110 ? -12.613 -1.869 16.897 1.00 98.38 110 VAL A CA 1
ATOM 825 C C . VAL A 1 110 ? -11.370 -2.673 17.248 1.00 98.38 110 VAL A C 1
ATOM 827 O O . VAL A 1 110 ? -10.456 -2.146 17.877 1.00 98.38 110 VAL A O 1
ATOM 830 N N . THR A 1 111 ? -11.312 -3.935 16.835 1.00 98.25 111 THR A N 1
ATOM 831 C CA . THR A 1 111 ? -10.153 -4.808 17.047 1.00 98.25 111 THR A CA 1
ATOM 832 C C . THR A 1 111 ? -9.624 -5.312 15.714 1.00 98.25 111 THR A C 1
ATOM 834 O O . THR A 1 111 ? -10.368 -5.895 14.933 1.00 98.25 111 THR A O 1
ATOM 837 N N . VAL A 1 112 ? -8.326 -5.135 15.482 1.00 98.69 112 VAL A N 1
ATOM 838 C CA . VAL A 1 112 ? -7.585 -5.672 14.342 1.00 98.69 112 VAL A CA 1
ATOM 839 C C . VAL A 1 112 ? -6.485 -6.596 14.843 1.00 98.69 112 VAL A C 1
ATOM 841 O O . VAL A 1 112 ? -5.678 -6.209 15.693 1.00 98.69 112 VAL A O 1
ATOM 844 N N . ARG A 1 113 ? -6.418 -7.802 14.277 1.00 98.50 113 ARG A N 1
ATOM 845 C CA . ARG A 1 113 ? -5.334 -8.768 14.498 1.00 98.50 113 ARG A CA 1
ATOM 846 C C . ARG A 1 113 ? -4.774 -9.238 13.165 1.00 98.50 113 ARG A C 1
ATOM 848 O O . ARG A 1 113 ? -5.545 -9.577 12.273 1.00 98.50 113 ARG A O 1
ATOM 855 N N . ALA A 1 114 ? -3.453 -9.300 13.037 1.00 98.56 114 ALA A N 1
ATOM 856 C CA . ALA A 1 114 ? -2.794 -9.842 11.847 1.00 98.56 114 ALA A CA 1
ATOM 857 C C . ALA A 1 114 ? -1.453 -10.513 12.193 1.00 98.56 114 ALA A C 1
ATOM 859 O O . ALA A 1 114 ? -0.767 -10.036 13.102 1.00 98.56 114 ALA A O 1
ATOM 860 N N . PRO A 1 115 ? -1.021 -11.558 11.462 1.00 98.00 115 PRO A N 1
ATOM 861 C CA . PRO A 1 115 ? 0.306 -12.158 11.651 1.00 98.00 115 PRO A CA 1
ATOM 862 C C . PRO A 1 115 ? 1.450 -11.176 11.379 1.00 98.00 115 PRO A C 1
ATOM 864 O O . PRO A 1 115 ? 2.407 -11.068 12.158 1.00 98.00 115 PRO A O 1
ATOM 867 N N . GLY A 1 116 ? 1.327 -10.428 10.282 1.00 97.12 116 GLY A N 1
ATOM 868 C CA . GLY A 1 116 ? 2.343 -9.526 9.756 1.00 97.12 116 GLY A CA 1
ATOM 869 C C . GLY A 1 116 ? 1.944 -8.054 9.823 1.00 97.12 116 GLY A C 1
ATOM 870 O O . GLY A 1 116 ? 0.776 -7.695 9.979 1.00 97.12 116 GLY A O 1
ATOM 871 N N . ALA A 1 117 ? 2.938 -7.177 9.665 1.00 97.81 117 ALA A N 1
ATOM 872 C CA . ALA A 1 117 ? 2.703 -5.737 9.548 1.00 97.81 117 ALA A CA 1
ATOM 873 C C . ALA A 1 117 ? 1.899 -5.382 8.281 1.00 97.81 117 ALA A C 1
ATOM 875 O O . ALA A 1 117 ? 1.088 -4.459 8.314 1.00 97.81 117 ALA A O 1
ATOM 876 N N . ALA A 1 118 ? 2.071 -6.142 7.191 1.00 98.06 118 ALA A N 1
ATOM 877 C CA . ALA A 1 118 ? 1.317 -5.953 5.951 1.00 98.06 118 ALA A CA 1
ATOM 878 C C . ALA A 1 118 ? -0.187 -6.214 6.145 1.00 98.06 118 ALA A C 1
ATOM 880 O O . ALA A 1 118 ? -1.008 -5.422 5.690 1.00 98.06 118 ALA A O 1
ATOM 881 N N . GLY A 1 119 ? -0.564 -7.255 6.897 1.00 98.56 119 GLY A N 1
ATOM 882 C CA . GLY A 1 119 ? -1.966 -7.495 7.249 1.00 98.56 119 GLY A CA 1
ATOM 883 C C . GLY A 1 119 ? -2.591 -6.349 8.050 1.00 98.56 119 GLY A C 1
ATOM 884 O O . GLY A 1 119 ? -3.687 -5.896 7.719 1.00 98.56 119 GLY A O 1
ATOM 885 N N . LEU A 1 120 ? -1.873 -5.795 9.039 1.00 98.69 120 LEU A N 1
ATOM 886 C CA . LEU A 1 120 ? -2.335 -4.597 9.761 1.00 98.69 120 LEU A CA 1
ATOM 887 C C . LEU A 1 120 ? -2.503 -3.393 8.831 1.00 98.69 120 LEU A C 1
ATOM 889 O O . LEU A 1 120 ? -3.487 -2.662 8.934 1.00 98.69 120 LEU A O 1
ATOM 893 N N . PHE A 1 121 ? -1.563 -3.197 7.907 1.00 98.62 121 PHE A N 1
ATOM 894 C CA . PHE A 1 121 ? -1.644 -2.141 6.905 1.00 98.62 121 PHE A CA 1
ATOM 895 C C . PHE A 1 121 ? -2.896 -2.284 6.027 1.00 98.62 121 PHE A C 1
ATOM 897 O O . PHE A 1 121 ? -3.610 -1.303 5.824 1.00 98.62 121 PHE A O 1
ATOM 904 N N . TYR A 1 122 ? -3.222 -3.485 5.542 1.00 98.81 122 TYR A N 1
ATOM 905 C CA . TYR A 1 122 ? -4.426 -3.694 4.729 1.00 98.81 122 TYR A CA 1
ATOM 906 C C . TYR A 1 122 ? -5.723 -3.569 5.529 1.00 98.81 122 TYR A C 1
ATOM 908 O O . TYR A 1 122 ? -6.710 -3.054 4.997 1.00 98.81 122 TYR A O 1
ATOM 916 N N . ALA A 1 123 ? -5.719 -3.950 6.808 1.00 98.69 123 ALA A N 1
ATOM 917 C CA . ALA A 1 123 ? -6.842 -3.701 7.706 1.00 98.69 123 ALA A CA 1
ATOM 918 C C . ALA A 1 123 ? -7.121 -2.198 7.857 1.00 98.69 123 ALA A C 1
ATOM 920 O O . ALA A 1 123 ? -8.278 -1.784 7.821 1.00 98.69 123 ALA A O 1
ATOM 921 N N . VAL A 1 124 ? -6.073 -1.367 7.949 1.00 98.62 124 VAL A N 1
ATOM 922 C CA . VAL A 1 124 ? -6.204 0.100 7.955 1.00 98.62 124 VAL A CA 1
ATOM 923 C C . VAL A 1 124 ? -6.878 0.605 6.679 1.00 98.62 124 VAL A C 1
ATOM 925 O O . VAL A 1 124 ? -7.752 1.466 6.762 1.00 98.62 124 VAL A O 1
ATOM 928 N N . GLN A 1 125 ? -6.550 0.051 5.508 1.00 98.50 125 GLN A N 1
ATOM 929 C CA . GLN A 1 125 ? -7.226 0.435 4.260 1.00 98.50 125 GLN A CA 1
ATOM 930 C C . GLN A 1 125 ? -8.715 0.082 4.288 1.00 98.50 125 GLN A C 1
ATOM 932 O O . GLN A 1 125 ? -9.550 0.888 3.884 1.00 98.50 125 GLN A O 1
ATOM 937 N N . THR A 1 126 ? -9.066 -1.081 4.835 1.00 98.50 126 THR A N 1
ATOM 938 C CA . THR A 1 126 ? -10.466 -1.480 5.015 1.00 98.50 126 THR A CA 1
ATOM 939 C C . THR A 1 126 ? -11.199 -0.584 6.013 1.00 98.50 126 THR A C 1
ATOM 941 O O . THR A 1 126 ? -12.318 -0.167 5.732 1.00 98.50 126 THR A O 1
ATOM 944 N N . ILE A 1 127 ? -10.567 -0.202 7.129 1.00 97.94 127 ILE A N 1
ATOM 945 C CA . ILE A 1 127 ? -11.132 0.762 8.089 1.00 97.94 127 ILE A CA 1
ATOM 946 C C . ILE A 1 127 ? -11.465 2.090 7.399 1.00 97.94 127 ILE A C 1
ATOM 948 O O . ILE A 1 127 ? -12.542 2.636 7.625 1.00 97.94 127 ILE A O 1
ATOM 952 N N . ARG A 1 128 ? -10.580 2.593 6.529 1.00 97.12 128 ARG A N 1
ATOM 953 C CA . ARG A 1 128 ? -10.842 3.825 5.766 1.00 97.12 128 ARG A CA 1
ATOM 954 C C . ARG A 1 128 ? -12.073 3.683 4.873 1.00 97.12 128 ARG A C 1
ATOM 956 O O . ARG A 1 128 ? -12.877 4.598 4.816 1.00 97.12 128 ARG A O 1
ATOM 963 N N . GLN A 1 129 ? -12.251 2.540 4.216 1.00 97.06 129 GLN A N 1
ATOM 964 C CA . GLN A 1 129 ? -13.411 2.301 3.348 1.00 97.06 129 GLN A CA 1
ATOM 965 C C . GLN A 1 129 ? -14.719 2.050 4.117 1.00 97.06 129 GLN A C 1
ATOM 967 O O . GLN A 1 129 ? -15.796 2.222 3.557 1.00 97.06 129 GLN A O 1
ATOM 972 N N . LEU A 1 130 ? -14.643 1.669 5.395 1.00 97.00 130 LEU A N 1
ATOM 973 C CA . LEU A 1 130 ? -15.809 1.542 6.276 1.00 97.00 130 LEU A CA 1
ATOM 974 C C . LEU A 1 130 ? -16.322 2.891 6.810 1.00 97.00 130 LEU A C 1
ATOM 976 O O . LEU A 1 130 ? -17.406 2.940 7.396 1.00 97.00 130 LEU A O 1
ATOM 980 N N . LEU A 1 131 ? -15.548 3.965 6.642 1.00 96.06 131 LEU A N 1
ATOM 981 C CA . LEU A 1 131 ? -15.913 5.327 7.027 1.00 96.06 131 LEU A CA 1
ATOM 982 C C . LEU A 1 131 ? -16.567 6.081 5.856 1.00 96.06 131 LEU A C 1
ATOM 984 O O . LEU A 1 131 ? -16.420 5.678 4.700 1.00 96.06 131 LEU A O 1
ATOM 988 N N . PRO A 1 132 ? -17.273 7.198 6.121 1.00 94.62 132 PRO A N 1
ATOM 989 C CA . PRO A 1 132 ? -17.827 8.033 5.060 1.00 94.62 132 PRO A CA 1
ATOM 990 C C . PRO A 1 132 ? -16.753 8.468 4.042 1.00 94.62 132 PRO A C 1
ATOM 992 O O . PRO A 1 132 ? -15.643 8.806 4.462 1.00 94.62 132 PRO A O 1
ATOM 995 N N . PRO A 1 133 ? -17.069 8.574 2.732 1.00 93.31 133 PRO A N 1
ATOM 996 C CA . PRO A 1 133 ? -16.092 8.908 1.682 1.00 93.31 133 PRO A CA 1
ATOM 997 C C . PRO A 1 133 ? -15.299 10.201 1.916 1.00 93.31 133 PRO A C 1
ATOM 999 O O . PRO A 1 133 ? -14.188 10.360 1.410 1.00 93.31 133 PRO A O 1
ATOM 1002 N N . ALA A 1 134 ? -15.841 11.119 2.721 1.00 95.19 134 ALA A N 1
ATOM 1003 C CA . ALA A 1 134 ? -15.156 12.328 3.158 1.00 95.19 134 ALA A CA 1
ATOM 1004 C C . ALA A 1 134 ? -13.810 12.057 3.860 1.00 95.19 134 ALA A C 1
ATOM 1006 O O . ALA A 1 134 ? -12.965 12.948 3.881 1.00 95.19 134 ALA A O 1
ATOM 1007 N N . ILE A 1 135 ? -13.574 10.841 4.370 1.00 96.25 135 ILE A N 1
ATOM 1008 C CA . ILE A 1 135 ? -12.310 10.432 4.999 1.00 96.25 135 ILE A CA 1
ATOM 1009 C C . ILE A 1 135 ? -11.102 10.496 4.052 1.00 96.25 135 ILE A C 1
ATOM 1011 O O . ILE A 1 135 ? -9.964 10.546 4.501 1.00 96.25 135 ILE A O 1
ATOM 1015 N N . PHE A 1 136 ? -11.328 10.505 2.735 1.00 95.38 136 PHE A N 1
ATOM 1016 C CA . PHE A 1 136 ? -10.262 10.611 1.734 1.00 95.38 136 PHE A CA 1
ATOM 1017 C C . PHE A 1 136 ? -9.862 12.059 1.408 1.00 95.38 136 PHE A C 1
ATOM 1019 O O . PHE A 1 136 ? -9.007 12.274 0.547 1.00 95.38 136 PHE A O 1
ATOM 1026 N N . ARG A 1 137 ? -10.466 13.055 2.070 1.00 94.44 137 ARG A N 1
ATOM 1027 C CA . ARG A 1 137 ? -10.077 14.464 1.942 1.00 94.44 137 ARG A CA 1
ATOM 1028 C C . ARG A 1 137 ? -8.775 14.743 2.688 1.00 94.44 137 ARG A C 1
ATOM 1030 O O . ARG A 1 137 ? -8.500 14.164 3.730 1.00 94.44 137 ARG A O 1
ATOM 1037 N N . GLU A 1 138 ? -8.018 15.709 2.181 1.00 93.62 138 GLU A N 1
ATOM 1038 C CA . GLU A 1 138 ? -6.768 16.186 2.794 1.00 93.62 138 GLU A CA 1
ATOM 1039 C C . GLU A 1 138 ? -6.989 17.418 3.697 1.00 93.62 138 GLU A C 1
ATOM 1041 O O . GLU A 1 138 ? -6.038 18.065 4.121 1.00 93.62 138 GLU A O 1
ATOM 1046 N N . ALA A 1 139 ? -8.250 17.753 3.988 1.00 94.00 139 ALA A N 1
ATOM 1047 C CA . ALA A 1 139 ? -8.648 18.863 4.850 1.00 94.00 139 ALA A CA 1
ATOM 1048 C C . ALA A 1 139 ? -9.986 18.557 5.550 1.00 94.00 139 ALA A C 1
ATOM 1050 O O . ALA A 1 139 ? -10.773 17.767 4.999 1.00 94.00 139 ALA A O 1
ATOM 1051 N N . PRO A 1 140 ? -10.282 19.209 6.695 1.00 94.69 140 PRO A N 1
ATOM 1052 C CA . PRO A 1 140 ? -11.454 18.894 7.500 1.00 94.69 140 PRO A CA 1
ATOM 1053 C C . PRO A 1 140 ? -12.750 18.941 6.692 1.00 94.69 140 PRO A C 1
ATOM 1055 O O . PRO A 1 140 ? -12.994 19.873 5.922 1.00 94.69 140 PRO A O 1
ATOM 1058 N N . ALA A 1 141 ? -13.590 17.921 6.859 1.00 90.38 141 ALA A N 1
ATOM 1059 C CA . ALA A 1 141 ? -14.830 17.782 6.097 1.00 90.38 141 ALA A CA 1
ATOM 1060 C C . ALA A 1 141 ? -16.030 18.542 6.702 1.00 90.38 141 ALA A C 1
ATOM 1062 O O . ALA A 1 141 ? -17.121 18.499 6.138 1.00 90.38 141 ALA A O 1
ATOM 1063 N N . GLY A 1 142 ? -15.846 19.244 7.826 1.00 84.88 142 GLY A N 1
ATOM 1064 C CA . GLY A 1 142 ? -16.928 19.919 8.548 1.00 84.88 142 GLY A CA 1
ATOM 1065 C C . GLY A 1 142 ? -17.801 18.936 9.334 1.00 84.88 142 GLY A C 1
ATOM 1066 O O . GLY A 1 142 ? -17.288 17.994 9.937 1.00 84.88 142 GLY A O 1
ATOM 1067 N N . ALA A 1 143 ? -19.119 19.156 9.345 1.00 83.69 143 ALA A N 1
ATOM 1068 C CA . ALA A 1 143 ? -20.076 18.340 10.095 1.00 83.69 143 ALA A CA 1
ATOM 1069 C C . ALA A 1 143 ? -20.341 16.985 9.407 1.00 83.69 143 ALA A C 1
ATOM 1071 O O . ALA A 1 143 ? -21.364 16.786 8.755 1.00 83.69 143 ALA A O 1
ATOM 1072 N N . VAL A 1 144 ? -19.399 16.053 9.553 1.00 92.31 144 VAL A N 1
ATOM 1073 C CA . VAL A 1 144 ? -19.541 14.648 9.150 1.00 92.31 144 VAL A CA 1
ATOM 1074 C C . VAL A 1 144 ? -19.628 13.785 10.401 1.00 92.31 144 VAL A C 1
ATOM 1076 O O . VAL A 1 144 ? -18.781 13.872 11.289 1.00 92.31 144 VAL A O 1
ATOM 1079 N N . GLU A 1 145 ? -20.635 12.917 10.468 1.00 92.25 145 GLU A N 1
ATOM 1080 C CA . GLU A 1 145 ? -20.675 11.876 11.490 1.00 92.25 145 GLU A CA 1
ATOM 1081 C C . GLU A 1 145 ? -19.669 10.774 11.131 1.00 92.25 145 GLU A C 1
ATOM 1083 O O . GLU A 1 145 ? -19.889 9.959 10.232 1.00 92.25 145 GLU A O 1
ATOM 1088 N N . TRP A 1 146 ? -18.540 10.745 11.836 1.00 95.69 146 TRP A N 1
ATOM 1089 C CA . TRP A 1 146 ? -17.518 9.723 11.641 1.00 95.69 146 TRP A CA 1
ATOM 1090 C C . TRP A 1 146 ? -17.928 8.424 12.327 1.00 95.69 146 TRP A C 1
ATOM 1092 O O . TRP A 1 146 ? -17.607 8.194 13.491 1.00 95.69 146 TRP A O 1
ATOM 1102 N N . SER A 1 147 ? -18.636 7.553 11.616 1.00 95.69 147 SER A N 1
ATOM 1103 C CA . SER A 1 147 ? -19.007 6.238 12.136 1.00 95.69 147 SER A CA 1
ATOM 1104 C C . SER A 1 147 ? -18.837 5.129 11.102 1.00 95.69 147 SER A C 1
ATOM 1106 O O . SER A 1 147 ? -19.009 5.345 9.904 1.00 95.69 147 SER A O 1
ATOM 1108 N N . MET A 1 148 ? -18.511 3.927 11.579 1.00 94.94 148 MET A N 1
ATOM 1109 C CA . MET A 1 148 ? -18.419 2.705 10.774 1.00 94.94 148 MET A CA 1
ATOM 1110 C C . MET A 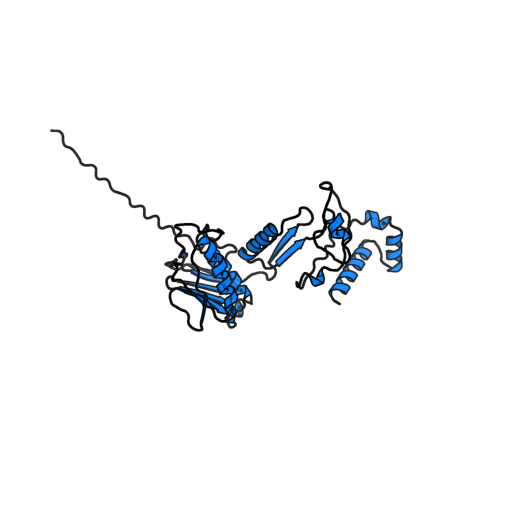1 148 ? -19.443 1.666 11.256 1.00 94.94 148 MET A C 1
ATOM 1112 O O . MET A 1 148 ? -19.692 1.582 12.465 1.00 94.94 148 MET A O 1
ATOM 1116 N N . PRO A 1 149 ? -20.064 0.888 10.350 1.00 96.12 149 PRO A N 1
ATOM 1117 C CA . PRO A 1 149 ? -21.025 -0.146 10.728 1.00 96.12 149 PRO A CA 1
ATOM 1118 C C . PRO A 1 149 ? -20.347 -1.279 11.506 1.00 96.12 149 PRO A C 1
ATOM 1120 O O . PRO A 1 149 ? -19.195 -1.620 11.233 1.00 96.12 149 PRO A O 1
ATOM 1123 N N . ALA A 1 150 ? -21.065 -1.881 12.456 1.00 97.44 150 ALA A N 1
ATOM 1124 C CA . ALA A 1 150 ? -20.582 -3.070 13.145 1.00 97.44 150 ALA A CA 1
ATOM 1125 C C . ALA A 1 150 ? -20.476 -4.247 12.161 1.00 97.44 150 ALA A C 1
ATOM 1127 O O . ALA A 1 150 ? -21.401 -4.545 11.405 1.00 97.44 150 ALA A O 1
ATOM 1128 N N . VAL A 1 151 ? -19.314 -4.896 12.130 1.00 97.75 151 VAL A N 1
ATOM 1129 C CA . VAL A 1 151 ? -18.984 -5.921 11.134 1.00 97.75 151 VAL A CA 1
ATOM 1130 C C . VAL A 1 151 ? -17.808 -6.765 11.619 1.00 97.75 151 VAL A C 1
ATOM 1132 O O . VAL A 1 151 ? -16.882 -6.246 12.237 1.00 97.75 151 VAL A O 1
ATOM 1135 N N . THR A 1 152 ? -17.823 -8.061 11.319 1.00 98.56 152 THR A N 1
ATOM 1136 C CA . THR A 1 152 ? -16.634 -8.918 11.410 1.00 98.56 152 THR A CA 1
ATOM 1137 C C . THR A 1 152 ? -16.128 -9.205 10.003 1.00 98.56 152 THR A C 1
ATOM 1139 O O . THR A 1 152 ? -16.893 -9.645 9.143 1.00 98.56 152 THR A O 1
ATOM 1142 N N . ILE A 1 153 ? -14.844 -8.965 9.768 1.00 98.62 153 ILE A N 1
ATOM 1143 C CA . ILE A 1 153 ? -14.158 -9.193 8.502 1.00 98.62 153 ILE A CA 1
ATOM 1144 C C . ILE A 1 153 ? -12.969 -10.115 8.744 1.00 98.62 153 ILE A C 1
ATOM 1146 O O . ILE A 1 153 ? -12.153 -9.893 9.637 1.00 98.62 153 ILE A O 1
ATOM 1150 N N . GLU A 1 154 ? -12.868 -11.127 7.900 1.00 98.69 154 GLU A N 1
ATOM 1151 C CA . GLU A 1 154 ? -11.671 -11.931 7.719 1.00 98.69 154 GLU A CA 1
ATOM 1152 C C . GLU A 1 154 ? -11.230 -11.768 6.271 1.00 98.69 154 GLU A C 1
ATOM 1154 O O . GLU A 1 154 ? -12.028 -11.965 5.352 1.00 98.69 154 GLU A O 1
ATOM 1159 N N . ASP A 1 155 ? -9.975 -11.375 6.073 1.00 98.62 155 ASP A N 1
ATOM 1160 C CA . ASP A 1 155 ? -9.471 -11.082 4.740 1.00 98.62 155 ASP A CA 1
ATOM 1161 C C . ASP A 1 155 ? -8.013 -11.503 4.577 1.00 98.62 155 ASP A C 1
ATOM 1163 O O . ASP A 1 155 ? -7.217 -11.452 5.517 1.00 98.62 155 ASP A O 1
ATOM 1167 N N . PHE A 1 156 ? -7.677 -11.931 3.367 1.00 98.50 156 PHE A N 1
ATOM 1168 C CA . PHE A 1 156 ? -6.331 -12.301 2.949 1.00 98.50 156 PHE A CA 1
ATOM 1169 C C . PHE A 1 156 ? -6.267 -12.325 1.416 1.00 98.50 156 PHE A C 1
ATOM 1171 O O . PHE A 1 156 ? -7.268 -12.598 0.748 1.00 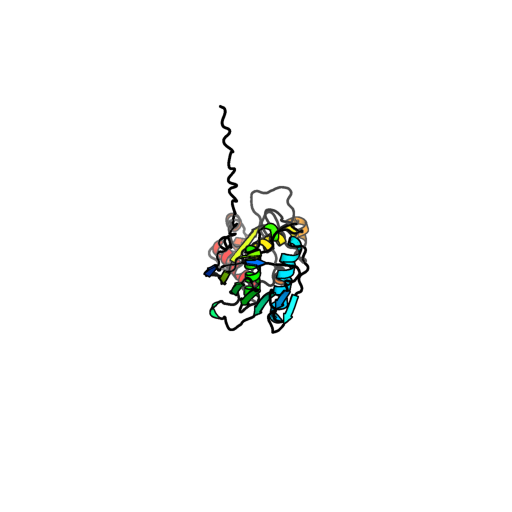98.50 156 PHE A O 1
ATOM 1178 N N . PRO A 1 157 ? -5.105 -12.031 0.815 1.00 97.94 157 PRO A N 1
ATOM 1179 C CA . PRO A 1 157 ? -5.009 -11.953 -0.632 1.00 97.94 157 PRO A CA 1
ATOM 1180 C C . PRO A 1 157 ? -5.050 -13.341 -1.279 1.00 97.94 157 PRO A C 1
ATOM 1182 O O . PRO A 1 157 ? -4.348 -14.260 -0.865 1.00 97.94 157 PRO A O 1
ATOM 1185 N N . ARG A 1 158 ? -5.797 -13.466 -2.383 1.00 97.31 158 ARG A N 1
ATOM 1186 C CA . ARG A 1 158 ? -5.752 -14.655 -3.254 1.00 97.31 158 ARG A CA 1
ATOM 1187 C C . ARG A 1 158 ? -4.390 -14.832 -3.935 1.00 97.31 158 ARG A C 1
ATOM 1189 O O . ARG A 1 158 ? -3.935 -15.956 -4.113 1.00 97.31 158 ARG A O 1
ATOM 1196 N N . PHE A 1 159 ? -3.768 -13.731 -4.356 1.00 97.19 159 PHE A N 1
ATOM 1197 C CA . PHE A 1 159 ? -2.500 -13.726 -5.088 1.00 97.19 159 PHE A CA 1
ATOM 1198 C C . PHE A 1 159 ? -1.454 -12.920 -4.335 1.00 97.19 159 PHE A C 1
ATOM 1200 O O . PHE A 1 159 ? -1.739 -11.802 -3.911 1.00 97.19 159 PHE A O 1
ATOM 1207 N N . GLN A 1 160 ? -0.237 -13.452 -4.223 1.00 95.31 160 GLN A N 1
ATOM 1208 C CA . GLN A 1 160 ? 0.879 -12.770 -3.559 1.00 95.31 160 GLN A CA 1
ATOM 1209 C C . GLN A 1 160 ? 1.421 -11.584 -4.363 1.00 95.31 160 GLN A C 1
ATOM 1211 O O . GLN A 1 160 ? 1.938 -10.646 -3.771 1.00 95.31 160 GLN A O 1
ATOM 1216 N N . TRP A 1 161 ? 1.289 -11.599 -5.692 1.00 96.81 161 TRP A N 1
ATOM 1217 C CA . TRP A 1 161 ? 1.742 -10.519 -6.568 1.00 96.81 161 TRP A CA 1
ATOM 1218 C C . TRP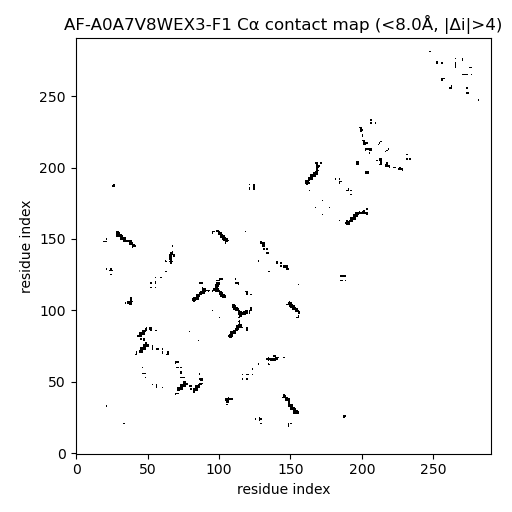 A 1 161 ? 0.548 -9.731 -7.102 1.00 96.81 161 TRP A C 1
ATOM 1220 O O . TRP A 1 161 ? -0.248 -10.254 -7.883 1.00 96.81 161 TRP A O 1
ATOM 1230 N N . ARG A 1 162 ? 0.412 -8.473 -6.679 1.00 98.00 162 ARG A N 1
ATOM 1231 C CA . ARG A 1 162 ? -0.702 -7.589 -7.050 1.00 98.00 162 ARG A CA 1
ATOM 1232 C C . ARG A 1 162 ? -0.125 -6.256 -7.507 1.00 98.00 162 ARG A C 1
ATOM 1234 O O . ARG A 1 162 ? 0.218 -5.404 -6.686 1.00 98.00 162 ARG A O 1
ATOM 1241 N N . GLY A 1 163 ? 0.077 -6.146 -8.819 1.00 95.75 163 GLY A N 1
ATOM 1242 C CA . GLY A 1 163 ? 0.888 -5.097 -9.427 1.00 95.75 163 GLY A CA 1
ATOM 1243 C C . GLY A 1 163 ? 0.095 -4.011 -10.142 1.00 95.75 163 GLY A C 1
ATOM 1244 O O . GLY A 1 163 ? -0.852 -4.308 -10.864 1.00 95.75 163 GLY A O 1
ATOM 1245 N N . GLY A 1 164 ? 0.545 -2.765 -9.999 1.00 96.06 164 GLY A N 1
ATOM 1246 C CA . GLY A 1 164 ? 0.189 -1.655 -10.879 1.00 96.06 164 GLY A CA 1
ATOM 1247 C C . GLY A 1 164 ? 1.393 -1.227 -11.716 1.00 96.06 164 GLY A C 1
ATOM 1248 O O . GLY A 1 164 ? 2.431 -0.880 -11.155 1.00 96.06 164 GLY A O 1
ATOM 1249 N N . HIS A 1 165 ? 1.262 -1.245 -13.043 1.00 96.62 165 HIS A N 1
ATOM 1250 C CA . HIS A 1 165 ? 2.271 -0.721 -13.968 1.00 96.62 165 HIS A CA 1
ATOM 1251 C C . HIS A 1 165 ? 2.015 0.762 -14.253 1.00 96.62 165 HIS A C 1
ATOM 1253 O O . HIS A 1 165 ? 0.867 1.150 -14.469 1.00 96.62 165 HIS A O 1
ATOM 1259 N N . LEU A 1 166 ? 3.066 1.584 -14.263 1.00 96.31 166 LEU A N 1
ATOM 1260 C CA . LEU A 1 166 ? 2.989 2.991 -14.659 1.00 96.31 166 LEU A CA 1
ATOM 1261 C C . LEU A 1 166 ? 4.111 3.336 -15.636 1.00 96.31 166 LEU A C 1
ATOM 1263 O O . LEU A 1 166 ? 5.291 3.304 -15.282 1.00 96.31 166 LEU A O 1
ATOM 1267 N N . ASP A 1 167 ? 3.710 3.721 -16.843 1.00 95.44 167 ASP A N 1
ATOM 1268 C CA . ASP A 1 167 ? 4.589 4.273 -17.866 1.00 95.44 167 ASP A CA 1
ATOM 1269 C C . ASP A 1 167 ? 4.785 5.772 -17.643 1.00 95.44 167 ASP A C 1
ATOM 1271 O O . ASP A 1 167 ? 3.862 6.568 -17.814 1.00 95.44 167 ASP A O 1
ATOM 1275 N N . VAL A 1 168 ? 6.008 6.142 -17.260 1.00 94.56 168 VAL A N 1
ATOM 1276 C CA . VAL A 1 168 ? 6.440 7.543 -17.155 1.00 94.56 168 VAL A CA 1
ATOM 1277 C C . VAL A 1 168 ? 7.438 7.926 -18.253 1.00 94.56 168 VAL A C 1
ATOM 1279 O O . VAL A 1 168 ? 7.894 9.071 -18.333 1.00 94.56 168 VAL A O 1
ATOM 1282 N N . ALA A 1 169 ? 7.813 6.968 -19.100 1.00 90.88 169 ALA A N 1
ATOM 1283 C CA . ALA A 1 169 ? 8.765 7.158 -20.179 1.00 90.88 169 ALA A CA 1
ATOM 1284 C C . ALA A 1 169 ? 8.103 7.861 -21.369 1.00 90.88 169 ALA A C 1
ATOM 1286 O O . ALA A 1 169 ? 8.634 8.857 -21.863 1.00 90.88 169 ALA A O 1
ATOM 1287 N N . ARG A 1 170 ? 6.897 7.441 -21.766 1.00 88.25 170 ARG A N 1
ATOM 1288 C CA . ARG A 1 170 ? 6.156 8.067 -22.879 1.00 88.25 170 ARG A CA 1
ATOM 1289 C C . ARG A 1 170 ? 5.706 9.486 -22.529 1.00 88.25 170 ARG A C 1
ATOM 1291 O O . ARG A 1 170 ? 5.958 10.428 -23.286 1.00 88.25 170 ARG A O 1
ATOM 1298 N N . HIS A 1 171 ? 5.118 9.664 -21.347 1.00 91.00 171 HIS A N 1
ATOM 1299 C CA . HIS A 1 171 ? 4.766 10.971 -20.788 1.00 91.00 171 HIS A CA 1
ATOM 1300 C C . HIS A 1 171 ? 5.261 11.070 -19.352 1.00 91.00 171 HIS A C 1
ATOM 1302 O O . HIS A 1 171 ? 4.958 10.215 -18.524 1.00 91.00 171 HIS A O 1
ATOM 1308 N N . PHE A 1 172 ? 6.030 12.119 -19.062 1.00 92.38 172 PHE A N 1
ATOM 1309 C CA . PHE A 1 172 ? 6.577 12.312 -17.728 1.00 92.38 172 PHE A CA 1
ATOM 1310 C C . PHE A 1 172 ? 5.466 12.639 -16.727 1.00 92.38 172 PHE A C 1
ATOM 1312 O O . 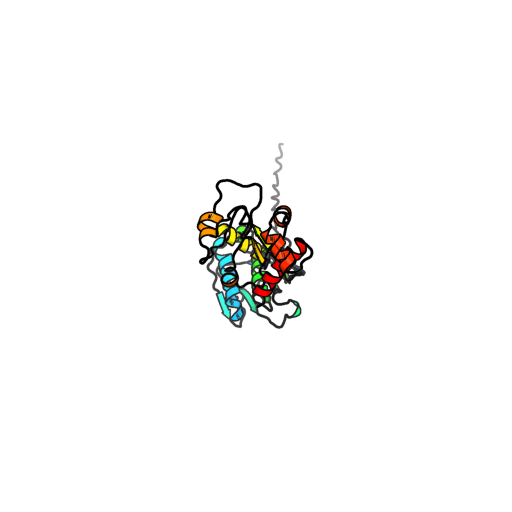PHE A 1 172 ? 4.682 13.563 -16.938 1.00 92.38 172 PHE A O 1
ATOM 1319 N N . MET A 1 173 ? 5.452 11.905 -15.615 1.00 94.00 173 MET A N 1
ATOM 1320 C CA . MET A 1 173 ? 4.552 12.146 -14.492 1.00 94.00 173 MET A CA 1
ATOM 1321 C C . MET A 1 173 ? 5.335 12.805 -13.350 1.00 94.00 173 MET A C 1
ATOM 1323 O O . MET A 1 173 ? 6.324 12.225 -12.890 1.00 94.00 173 MET A O 1
ATOM 1327 N N . PRO A 1 174 ? 4.916 13.982 -12.849 1.00 94.38 174 PRO A N 1
ATOM 1328 C CA . PRO A 1 174 ? 5.555 14.606 -11.696 1.00 94.38 174 PRO A CA 1
ATOM 1329 C C . PRO A 1 174 ? 5.543 13.693 -10.465 1.00 94.38 174 PRO A C 1
ATOM 1331 O O . PRO A 1 174 ? 4.616 12.905 -10.267 1.00 94.38 174 PRO A O 1
ATOM 1334 N N . LYS A 1 175 ? 6.532 13.850 -9.577 1.00 95.00 175 LYS A N 1
ATOM 1335 C CA . LYS A 1 175 ? 6.682 13.000 -8.379 1.00 95.00 175 LYS A CA 1
ATOM 1336 C C . LYS A 1 175 ? 5.419 12.933 -7.507 1.00 95.00 175 LYS A C 1
ATOM 1338 O O . LYS A 1 175 ? 5.130 11.887 -6.938 1.00 95.00 175 LYS A O 1
ATOM 1343 N N . GLU A 1 176 ? 4.662 14.028 -7.419 1.00 95.56 176 GLU A N 1
ATOM 1344 C CA . GLU A 1 176 ? 3.433 14.081 -6.617 1.00 95.56 176 GLU A CA 1
ATOM 1345 C C . GLU A 1 176 ? 2.308 13.233 -7.229 1.00 95.56 176 GLU A C 1
ATOM 1347 O O . GLU A 1 176 ? 1.580 12.567 -6.498 1.00 95.56 176 GLU A O 1
ATOM 1352 N N . PHE A 1 177 ? 2.231 13.147 -8.564 1.00 96.12 177 PHE A N 1
ATOM 1353 C CA . PHE A 1 177 ? 1.328 12.211 -9.236 1.00 96.12 177 PHE A CA 1
ATOM 1354 C C . PHE A 1 177 ? 1.707 10.761 -8.919 1.00 96.12 177 PHE A C 1
ATOM 1356 O O . PHE A 1 177 ? 0.846 9.962 -8.563 1.00 96.12 177 PHE A O 1
ATOM 1363 N N . VAL A 1 178 ? 3.001 10.423 -9.000 1.00 96.69 178 VAL A N 1
ATOM 1364 C CA . VAL A 1 178 ? 3.488 9.059 -8.728 1.00 96.69 178 VAL A CA 1
ATOM 1365 C C . VAL A 1 178 ? 3.198 8.646 -7.283 1.00 96.69 178 VAL A C 1
ATOM 1367 O O . VAL A 1 178 ? 2.701 7.546 -7.054 1.00 96.69 178 VAL A O 1
ATOM 1370 N N . LYS A 1 179 ? 3.429 9.532 -6.306 1.00 96.12 179 LYS A N 1
ATOM 1371 C CA . LYS A 1 179 ? 3.062 9.277 -4.903 1.00 96.12 179 LYS A CA 1
ATOM 1372 C C . LYS A 1 179 ? 1.562 9.038 -4.746 1.00 96.12 179 LYS A C 1
ATOM 1374 O O . LYS A 1 179 ? 1.178 8.043 -4.140 1.00 96.12 179 LYS A O 1
ATOM 1379 N N . LYS A 1 180 ? 0.720 9.883 -5.355 1.00 95.12 180 LYS A N 1
ATOM 1380 C CA . LYS A 1 180 ? -0.738 9.708 -5.303 1.00 95.12 180 LYS A CA 1
ATOM 1381 C C . LYS A 1 180 ? -1.176 8.390 -5.943 1.00 95.12 180 LYS A C 1
ATOM 1383 O O . LYS A 1 180 ? -2.071 7.727 -5.429 1.00 95.12 180 LYS A O 1
ATOM 1388 N N . TYR A 1 181 ? -0.527 7.983 -7.032 1.00 97.44 181 TYR A N 1
ATOM 1389 C CA . TYR A 1 181 ? -0.762 6.688 -7.665 1.00 97.44 181 TYR A CA 1
ATOM 1390 C C . TYR A 1 181 ? -0.411 5.528 -6.721 1.00 97.44 181 TYR A C 1
ATOM 1392 O O . TYR A 1 181 ? -1.214 4.613 -6.559 1.00 97.44 181 TYR A O 1
ATOM 1400 N N . ILE A 1 182 ? 0.732 5.593 -6.029 1.00 97.56 182 ILE A N 1
ATOM 1401 C CA . ILE A 1 182 ? 1.129 4.601 -5.015 1.00 97.56 182 ILE A CA 1
ATOM 1402 C C . ILE A 1 182 ? 0.128 4.563 -3.849 1.00 97.56 182 ILE A C 1
ATOM 1404 O O . ILE A 1 182 ? -0.251 3.476 -3.413 1.00 97.56 182 ILE A O 1
ATOM 1408 N N . ASP A 1 183 ? -0.362 5.713 -3.382 1.00 95.94 183 ASP A N 1
ATOM 1409 C CA . ASP A 1 183 ? -1.393 5.771 -2.337 1.00 95.94 183 ASP A CA 1
ATOM 1410 C C . ASP A 1 183 ? -2.697 5.086 -2.773 1.00 95.94 183 ASP A C 1
ATOM 1412 O O . ASP A 1 183 ? -3.348 4.406 -1.974 1.00 95.94 183 ASP A O 1
ATOM 1416 N N . LEU A 1 184 ? -3.077 5.228 -4.048 1.00 96.75 184 LEU A N 1
ATOM 1417 C CA . LEU A 1 184 ? -4.234 4.538 -4.617 1.00 96.75 184 LEU A CA 1
ATOM 1418 C C . LEU A 1 184 ? -3.986 3.033 -4.752 1.00 96.75 184 LEU A C 1
ATOM 1420 O O . LEU A 1 184 ? -4.872 2.253 -4.407 1.00 96.75 184 LEU A O 1
ATOM 1424 N N . LEU A 1 185 ? -2.799 2.602 -5.186 1.00 98.12 185 LEU A N 1
ATOM 1425 C CA . LEU A 1 185 ? -2.423 1.184 -5.194 1.00 98.12 185 LEU A CA 1
ATOM 1426 C C . LEU A 1 185 ? -2.544 0.578 -3.787 1.00 98.12 185 LEU A C 1
ATOM 1428 O O . LEU A 1 185 ? -3.185 -0.460 -3.612 1.00 98.12 185 LEU A O 1
ATOM 1432 N N . ALA A 1 186 ? -2.012 1.271 -2.778 1.00 97.31 186 ALA A N 1
ATOM 1433 C CA . ALA A 1 186 ? -2.104 0.877 -1.379 1.00 97.31 186 ALA A CA 1
ATOM 1434 C C . ALA A 1 186 ? -3.555 0.772 -0.889 1.00 97.31 186 ALA A C 1
ATOM 1436 O O . ALA A 1 186 ? -3.912 -0.233 -0.272 1.00 97.31 186 ALA A O 1
ATOM 1437 N N . LEU A 1 187 ? -4.405 1.763 -1.191 1.00 97.31 187 LEU A N 1
ATOM 1438 C CA . LEU A 1 187 ? -5.831 1.749 -0.837 1.00 97.31 187 LEU A CA 1
ATOM 1439 C C . LEU A 1 187 ? -6.552 0.506 -1.385 1.00 97.31 187 LEU A C 1
ATOM 1441 O O . LEU A 1 187 ? -7.408 -0.058 -0.704 1.00 97.31 187 LEU A O 1
ATOM 1445 N N . HIS A 1 188 ? -6.158 0.051 -2.576 1.00 98.00 188 HIS A N 1
ATOM 1446 C CA . HIS A 1 188 ? -6.700 -1.138 -3.240 1.00 98.00 188 HIS A CA 1
ATOM 1447 C C . HIS A 1 188 ? -5.905 -2.421 -2.942 1.00 98.00 188 HIS A C 1
ATOM 1449 O O . HIS A 1 188 ? -6.083 -3.435 -3.615 1.00 98.00 188 HIS A O 1
ATOM 1455 N N . LYS A 1 189 ? -5.048 -2.399 -1.913 1.00 98.25 189 LYS A N 1
ATOM 1456 C CA . LYS A 1 189 ? -4.258 -3.541 -1.429 1.00 98.25 189 LYS A CA 1
ATOM 1457 C C . LYS A 1 189 ? -3.293 -4.140 -2.470 1.00 98.25 189 LYS A C 1
ATOM 1459 O O . LYS A 1 189 ? -2.930 -5.316 -2.375 1.00 98.25 189 LYS A O 1
ATOM 1464 N N . MET A 1 190 ? -2.853 -3.349 -3.448 1.00 98.12 190 MET A N 1
ATOM 1465 C CA . MET A 1 190 ? -1.766 -3.713 -4.363 1.00 98.12 190 MET A CA 1
ATOM 1466 C C . MET A 1 190 ? -0.421 -3.593 -3.637 1.00 98.12 190 MET A C 1
ATOM 1468 O O . MET A 1 190 ? -0.238 -2.696 -2.815 1.00 98.12 190 MET A O 1
ATOM 1472 N N . ASN A 1 191 ? 0.516 -4.493 -3.932 1.00 97.12 191 ASN A N 1
ATOM 1473 C CA . ASN A 1 191 ? 1.802 -4.586 -3.231 1.00 97.12 191 ASN A CA 1
ATOM 1474 C C . ASN A 1 191 ? 3.025 -4.493 -4.145 1.00 97.12 191 ASN A C 1
ATOM 1476 O O . ASN A 1 191 ? 4.154 -4.488 -3.658 1.00 97.12 191 ASN A O 1
ATOM 1480 N N . VAL A 1 192 ? 2.810 -4.379 -5.456 1.00 97.62 192 VAL A N 1
ATOM 1481 C CA . VAL A 1 192 ? 3.878 -4.161 -6.426 1.00 97.62 192 VAL A CA 1
ATOM 1482 C C . VAL A 1 192 ? 3.586 -2.910 -7.242 1.00 97.62 192 VAL A C 1
ATOM 1484 O O . VAL A 1 192 ? 2.522 -2.761 -7.842 1.00 97.62 192 VAL A O 1
ATOM 1487 N N . PHE A 1 193 ? 4.567 -2.018 -7.307 1.00 97.31 193 PHE A N 1
ATOM 1488 C CA . PHE A 1 193 ? 4.575 -0.897 -8.232 1.00 97.31 193 PHE A CA 1
ATOM 1489 C C . PHE A 1 193 ? 5.618 -1.171 -9.317 1.00 97.31 193 PHE A C 1
ATOM 1491 O O . PHE A 1 193 ? 6.818 -1.138 -9.056 1.00 97.31 193 PHE A O 1
ATOM 1498 N N . HIS A 1 194 ? 5.157 -1.490 -10.526 1.00 96.94 194 HIS A N 1
ATOM 1499 C CA . HIS A 1 194 ? 6.025 -1.689 -11.681 1.00 96.94 194 HIS A CA 1
ATOM 1500 C C . HIS A 1 194 ? 6.219 -0.343 -12.379 1.00 96.94 194 HIS A C 1
ATOM 1502 O O . HIS A 1 194 ? 5.345 0.146 -13.095 1.00 96.94 194 HIS A O 1
ATOM 1508 N N . TRP A 1 195 ? 7.382 0.260 -12.154 1.00 95.56 195 TRP A N 1
ATOM 1509 C CA . TRP A 1 195 ? 7.703 1.584 -12.664 1.00 95.56 195 TRP A CA 1
ATOM 1510 C C . TRP A 1 195 ? 8.481 1.500 -13.980 1.00 95.56 195 TRP A C 1
ATOM 1512 O O . TRP A 1 195 ? 9.655 1.138 -13.997 1.00 95.56 195 TRP A O 1
ATOM 1522 N N . HIS A 1 196 ? 7.829 1.834 -15.091 1.00 94.38 196 HIS A N 1
ATOM 1523 C CA . HIS A 1 196 ? 8.444 1.810 -16.413 1.00 94.38 196 HIS A CA 1
ATOM 1524 C C . HIS A 1 196 ? 9.126 3.154 -16.698 1.00 94.38 196 HIS A C 1
ATOM 1526 O O . HIS A 1 196 ? 8.485 4.155 -17.031 1.00 94.38 196 HIS A O 1
ATOM 1532 N N . LEU A 1 197 ? 10.443 3.173 -16.475 1.00 92.44 197 LEU A N 1
ATOM 1533 C CA . LEU A 1 197 ? 11.275 4.379 -16.399 1.00 92.44 197 LEU A CA 1
ATOM 1534 C C . LEU A 1 197 ? 11.991 4.736 -17.704 1.00 92.44 197 LEU A C 1
ATOM 1536 O O . LEU A 1 197 ? 12.557 5.826 -17.810 1.00 92.44 197 LEU A O 1
ATOM 1540 N N . THR A 1 198 ? 12.032 3.821 -18.667 1.00 88.75 198 THR A N 1
ATOM 1541 C CA . THR A 1 198 ? 12.858 3.970 -19.862 1.00 88.75 198 THR A CA 1
ATOM 1542 C C . THR A 1 198 ? 12.116 3.467 -21.084 1.00 88.75 198 THR A C 1
ATOM 1544 O O . THR A 1 198 ? 11.594 2.359 -21.105 1.00 88.75 198 THR A O 1
ATOM 1547 N N . GLU A 1 199 ? 12.084 4.301 -22.114 1.00 85.69 199 GLU A N 1
ATOM 1548 C CA . GLU A 1 199 ? 11.620 3.929 -23.441 1.00 85.69 199 GLU A CA 1
ATOM 1549 C C . GLU A 1 199 ? 12.264 4.854 -24.475 1.00 85.69 199 GLU A C 1
ATOM 1551 O O . GLU A 1 199 ? 13.012 5.777 -24.144 1.00 85.69 199 GLU A O 1
ATOM 1556 N N . ASP A 1 200 ? 11.989 4.605 -25.742 1.00 80.12 200 ASP A N 1
ATOM 1557 C CA . ASP A 1 200 ? 12.553 5.318 -26.872 1.00 80.12 200 ASP A CA 1
ATOM 1558 C C . ASP A 1 200 ? 12.218 6.819 -26.838 1.00 80.12 200 ASP A C 1
ATOM 1560 O O . ASP A 1 200 ? 13.028 7.645 -27.257 1.00 80.12 200 ASP A O 1
ATOM 1564 N N . GLN A 1 201 ? 11.044 7.197 -26.312 1.00 83.94 201 GLN A N 1
ATOM 1565 C CA . GLN A 1 201 ? 10.628 8.605 -26.202 1.00 83.94 201 GLN A CA 1
ATOM 1566 C C . GLN A 1 201 ? 11.065 9.275 -24.888 1.00 83.94 201 GLN A C 1
ATOM 1568 O O . GLN A 1 201 ? 10.679 10.429 -24.635 1.00 83.94 201 GLN A O 1
ATOM 1573 N N . GLY A 1 202 ? 11.832 8.583 -24.036 1.00 85.62 202 GLY A N 1
ATOM 1574 C CA . GLY A 1 202 ? 12.297 9.170 -22.789 1.00 85.62 202 GLY A CA 1
ATOM 1575 C C . GLY A 1 202 ? 13.017 8.258 -21.803 1.00 85.62 202 GLY A C 1
ATOM 1576 O O . GLY A 1 202 ? 12.567 7.159 -21.489 1.00 85.62 202 GLY A O 1
ATOM 1577 N N . TRP A 1 203 ? 14.068 8.806 -21.198 1.00 92.81 203 TRP A N 1
ATOM 1578 C CA . TRP A 1 203 ? 14.802 8.225 -20.078 1.00 92.81 203 TRP A CA 1
ATOM 1579 C C . TRP A 1 203 ? 14.537 9.015 -18.786 1.00 92.81 203 TRP A C 1
ATOM 1581 O O . TRP A 1 203 ? 14.738 10.231 -18.753 1.00 92.81 203 TRP A O 1
ATOM 1591 N N . ARG A 1 204 ? 14.032 8.361 -17.727 1.00 94.31 204 ARG A N 1
ATOM 1592 C CA . ARG A 1 204 ? 13.495 9.044 -16.523 1.00 94.31 204 ARG A CA 1
ATOM 1593 C C . ARG A 1 204 ? 14.289 8.832 -15.236 1.00 94.31 204 ARG A C 1
ATOM 1595 O O . ARG A 1 204 ? 13.888 9.350 -14.197 1.00 94.31 204 ARG A O 1
ATOM 1602 N N . LEU A 1 205 ? 15.387 8.085 -15.294 1.00 92.69 205 LEU A N 1
ATOM 1603 C CA . LEU A 1 205 ? 16.208 7.760 -14.130 1.00 92.69 205 LEU A CA 1
ATOM 1604 C C . LEU A 1 205 ? 17.577 8.432 -14.240 1.00 92.69 205 LEU A C 1
ATOM 1606 O O . LEU A 1 205 ? 18.252 8.290 -15.248 1.00 92.69 205 LEU A O 1
ATOM 1610 N N . GLU A 1 206 ? 18.021 9.156 -13.224 1.00 92.94 206 GLU A N 1
ATOM 1611 C CA . GLU A 1 206 ? 19.388 9.680 -13.228 1.00 92.94 206 GLU A CA 1
ATOM 1612 C C . GLU A 1 206 ? 20.405 8.541 -13.087 1.00 92.94 206 GLU A C 1
ATOM 1614 O O . GLU A 1 206 ? 20.242 7.657 -12.249 1.00 92.94 206 GLU A O 1
ATOM 1619 N N . ILE A 1 207 ? 21.448 8.583 -13.916 1.00 91.19 207 ILE A N 1
ATOM 1620 C CA . ILE A 1 207 ? 22.554 7.627 -13.931 1.00 91.19 207 ILE A CA 1
ATOM 1621 C C . ILE A 1 207 ? 23.842 8.451 -13.921 1.00 91.19 207 ILE A C 1
ATOM 1623 O O . ILE A 1 207 ? 24.159 9.116 -14.910 1.00 91.19 207 ILE A O 1
ATOM 1627 N N . LYS A 1 208 ? 24.561 8.462 -12.797 1.00 88.94 208 LYS A N 1
ATOM 1628 C CA . LYS A 1 208 ? 25.642 9.429 -12.539 1.00 88.94 208 LYS A CA 1
ATOM 1629 C C . LYS A 1 208 ? 26.830 9.249 -13.477 1.00 88.94 208 LYS A C 1
ATOM 1631 O O . LYS A 1 208 ? 27.428 10.232 -13.904 1.00 88.94 208 LYS A O 1
ATOM 1636 N N . GLN A 1 209 ? 27.164 8.010 -13.822 1.00 91.94 209 GLN A N 1
ATOM 1637 C CA . GLN A 1 209 ? 28.231 7.675 -14.764 1.00 91.94 209 GLN A CA 1
ATOM 1638 C C . GLN A 1 209 ? 27.859 8.036 -16.210 1.00 91.94 209 GLN A C 1
ATOM 1640 O O . GLN A 1 209 ? 28.741 8.215 -17.051 1.00 91.94 209 GLN A O 1
ATOM 1645 N N . TYR A 1 210 ? 26.563 8.170 -16.510 1.00 90.44 210 TYR A N 1
ATOM 1646 C CA . TYR A 1 210 ? 26.040 8.419 -17.854 1.00 90.44 210 TYR A CA 1
ATOM 1647 C C . TYR A 1 210 ? 25.078 9.627 -17.878 1.00 90.44 210 TYR A C 1
ATOM 1649 O O . TYR A 1 210 ? 23.908 9.474 -18.243 1.00 90.44 210 TYR A O 1
ATOM 1657 N N . PRO A 1 211 ? 25.560 10.851 -17.567 1.00 91.12 211 PRO A N 1
ATOM 1658 C CA . PRO A 1 211 ? 24.712 12.036 -17.366 1.00 91.12 211 PRO A CA 1
ATOM 1659 C C . PRO A 1 211 ? 23.905 12.435 -18.610 1.00 91.12 211 PRO A C 1
ATOM 1661 O O . PRO A 1 211 ? 22.777 12.918 -18.508 1.00 91.12 211 PRO A O 1
ATOM 1664 N N . LYS A 1 212 ? 24.416 12.129 -19.813 1.00 91.12 212 LYS A N 1
ATOM 1665 C CA . LYS A 1 212 ? 23.710 12.382 -21.082 1.00 91.12 212 LYS A CA 1
ATOM 1666 C C . LYS A 1 212 ? 22.337 11.705 -21.166 1.00 91.12 212 LYS A C 1
ATOM 1668 O O . LYS A 1 212 ? 21.497 12.145 -21.950 1.00 91.12 212 LYS A O 1
ATOM 1673 N N . LEU A 1 213 ? 22.085 10.656 -20.381 1.00 90.06 213 LEU A N 1
ATOM 1674 C CA . LEU A 1 213 ? 20.784 9.989 -20.357 1.00 90.06 213 LEU A CA 1
ATOM 1675 C C . LEU A 1 213 ? 19.671 10.880 -19.812 1.00 90.06 213 LEU A C 1
ATOM 1677 O O . LEU A 1 213 ? 18.555 10.799 -20.310 1.00 90.06 213 LEU A O 1
ATOM 1681 N N . THR A 1 214 ? 19.957 11.764 -18.859 1.00 91.38 214 THR A N 1
ATOM 1682 C CA . THR A 1 214 ? 18.976 12.734 -18.356 1.00 91.38 214 THR A CA 1
ATOM 1683 C C . THR A 1 214 ? 19.168 14.124 -18.951 1.00 91.38 214 THR A C 1
ATOM 1685 O O . THR A 1 214 ? 18.175 14.784 -19.238 1.00 91.38 214 THR A O 1
ATOM 1688 N N . GLU A 1 215 ? 20.400 14.559 -19.228 1.00 91.06 215 GLU A N 1
ATOM 1689 C CA . GLU A 1 215 ? 20.650 15.856 -19.883 1.00 91.06 215 GLU A CA 1
ATOM 1690 C C . GLU A 1 215 ? 20.049 15.919 -21.296 1.00 91.06 215 GLU A C 1
ATOM 1692 O O . GLU A 1 215 ? 19.517 16.951 -21.700 1.00 91.06 215 GLU A O 1
ATOM 1697 N N . VAL A 1 216 ? 20.105 14.806 -22.039 1.00 89.12 216 VAL A N 1
ATOM 1698 C CA . VAL A 1 216 ? 19.563 14.696 -23.402 1.00 89.12 216 VAL A CA 1
ATOM 1699 C C . VAL A 1 216 ? 18.355 13.765 -23.433 1.00 89.12 216 VAL A C 1
ATOM 1701 O O . VAL A 1 216 ? 17.280 14.170 -23.863 1.00 89.12 216 VAL A O 1
ATOM 1704 N N . GLY A 1 217 ? 18.505 12.526 -22.957 1.00 87.56 217 GLY A N 1
ATOM 1705 C CA . GLY A 1 217 ? 17.482 11.478 -23.092 1.00 87.56 217 GLY A CA 1
ATOM 1706 C C . GLY A 1 217 ? 16.189 11.712 -22.301 1.00 87.56 217 GLY A C 1
ATOM 1707 O O . GLY A 1 217 ? 15.181 11.065 -22.589 1.00 87.56 217 GLY A O 1
ATOM 1708 N N . ALA A 1 218 ? 16.162 12.647 -21.342 1.00 90.12 218 ALA A N 1
ATOM 1709 C CA . ALA A 1 218 ? 14.930 13.013 -20.642 1.00 90.12 218 ALA A CA 1
ATOM 1710 C C . ALA A 1 218 ? 14.030 13.963 -21.451 1.00 90.12 218 ALA A C 1
ATOM 1712 O O . ALA A 1 218 ? 12.868 14.163 -21.088 1.00 90.12 218 ALA A O 1
ATOM 1713 N N . TRP A 1 219 ? 14.513 14.520 -22.558 1.00 85.31 219 TRP A N 1
ATOM 1714 C CA . TRP A 1 219 ? 13.784 15.520 -23.329 1.00 85.31 219 TRP A CA 1
ATOM 1715 C C . TRP A 1 219 ? 13.653 15.094 -24.788 1.00 85.31 219 TRP A C 1
ATOM 1717 O O . TRP A 1 219 ? 14.499 14.400 -25.345 1.00 85.31 219 TRP A O 1
ATOM 1727 N N . ARG A 1 220 ? 12.572 15.532 -25.430 1.00 82.06 220 ARG A N 1
ATOM 1728 C CA . ARG A 1 220 ? 12.352 15.364 -26.869 1.00 82.06 220 ARG A CA 1
ATOM 1729 C C . ARG A 1 220 ? 11.744 16.640 -27.431 1.00 82.06 220 ARG A C 1
ATOM 1731 O O . ARG A 1 220 ? 11.011 17.324 -26.721 1.00 82.06 220 ARG A O 1
ATOM 1738 N N . LYS A 1 221 ? 12.048 16.955 -28.692 1.00 76.88 221 LYS A N 1
ATOM 1739 C CA . LYS A 1 221 ? 11.514 18.152 -29.366 1.00 76.88 221 LYS A CA 1
ATOM 1740 C C . LYS A 1 221 ? 10.001 18.066 -29.578 1.00 76.88 221 LYS A C 1
ATOM 1742 O O . LYS A 1 221 ? 9.307 19.061 -29.428 1.00 76.88 221 LYS A O 1
ATOM 1747 N N . GLU A 1 222 ? 9.510 16.872 -29.898 1.00 73.75 222 GLU A N 1
ATOM 1748 C CA . GLU A 1 222 ? 8.105 16.578 -30.185 1.00 73.75 222 GLU A CA 1
ATOM 1749 C C . GLU A 1 222 ? 7.792 15.106 -29.873 1.00 73.75 222 GLU A C 1
ATOM 1751 O O . GLU A 1 222 ? 8.697 14.307 -29.612 1.00 73.75 222 GLU A O 1
ATOM 1756 N N . THR A 1 223 ? 6.513 14.731 -29.857 1.00 70.75 223 THR A N 1
ATOM 1757 C CA . THR A 1 223 ? 6.105 13.339 -29.627 1.00 70.75 223 THR A CA 1
ATOM 1758 C C . THR A 1 223 ? 6.379 12.500 -30.873 1.00 70.75 223 THR A C 1
ATOM 1760 O O . THR A 1 223 ? 5.679 12.596 -31.874 1.00 70.75 223 THR A O 1
ATOM 1763 N N . LEU A 1 224 ? 7.423 11.676 -30.791 1.00 53.06 224 LEU A N 1
ATOM 1764 C CA . LEU A 1 224 ? 7.846 10.754 -31.842 1.00 53.06 224 LEU A CA 1
ATOM 1765 C C . LEU A 1 224 ? 6.894 9.557 -31.967 1.00 53.06 224 LEU A C 1
ATOM 1767 O O . LEU A 1 224 ? 6.515 8.949 -30.966 1.00 53.06 224 LEU A O 1
ATOM 1771 N N . VAL A 1 225 ? 6.600 9.164 -33.209 1.00 53.12 225 VAL A N 1
ATOM 1772 C CA . VAL A 1 225 ? 6.041 7.849 -33.555 1.00 53.12 225 VAL A CA 1
ATOM 1773 C C . VAL A 1 225 ? 7.206 6.955 -33.989 1.00 53.12 225 VAL A C 1
ATOM 1775 O O . VAL A 1 225 ? 7.739 7.124 -35.083 1.00 53.12 225 VAL A O 1
ATOM 1778 N N . GLY A 1 226 ? 7.649 6.033 -33.129 1.00 48.97 226 GLY A N 1
ATOM 1779 C CA . GLY A 1 226 ? 8.759 5.111 -33.427 1.00 48.97 226 GLY A CA 1
ATOM 1780 C C . GLY A 1 226 ? 9.803 4.988 -32.309 1.00 48.97 226 GLY A C 1
ATOM 1781 O O . GLY A 1 226 ? 9.620 5.548 -31.228 1.00 48.97 226 GLY A O 1
ATOM 1782 N N . ARG A 1 227 ? 10.869 4.202 -32.564 1.00 48.12 227 ARG A N 1
ATOM 1783 C CA . ARG A 1 227 ? 11.718 3.579 -31.522 1.00 48.12 227 ARG A CA 1
ATOM 1784 C C . ARG A 1 227 ? 13.247 3.663 -31.740 1.00 48.12 227 ARG A C 1
ATOM 1786 O O . ARG A 1 227 ? 13.710 3.508 -32.872 1.00 48.12 227 ARG A O 1
ATOM 1793 N N . ALA A 1 228 ? 14.038 3.824 -30.667 1.00 49.44 228 ALA A N 1
ATOM 1794 C CA . ALA A 1 228 ? 15.508 3.772 -30.603 1.00 49.44 228 ALA A CA 1
ATOM 1795 C C . ALA A 1 228 ? 16.050 3.388 -29.190 1.00 49.44 228 ALA A C 1
ATOM 1797 O O . ALA A 1 228 ? 15.800 4.082 -28.209 1.00 49.44 228 ALA A O 1
ATOM 1798 N N . ARG A 1 229 ? 16.893 2.336 -29.100 1.00 50.09 229 ARG A N 1
ATOM 1799 C CA . ARG A 1 229 ? 17.275 1.658 -27.833 1.00 50.09 229 ARG A CA 1
ATOM 1800 C C . ARG A 1 229 ? 18.769 1.723 -27.459 1.00 50.09 229 ARG A C 1
ATOM 1802 O O . ARG A 1 229 ? 19.609 1.469 -28.324 1.00 50.09 229 ARG A O 1
ATOM 1809 N N . ARG A 1 230 ? 19.065 1.917 -26.155 1.00 48.44 230 ARG A N 1
ATOM 1810 C CA . ARG A 1 230 ? 20.161 1.342 -25.309 1.00 48.44 230 ARG A CA 1
ATOM 1811 C C . ARG A 1 230 ? 20.069 1.885 -23.863 1.00 48.44 230 ARG A C 1
ATOM 1813 O O . ARG A 1 230 ? 19.683 3.034 -23.699 1.00 48.44 230 ARG A O 1
ATOM 1820 N N . GLY A 1 231 ? 20.463 1.109 -22.840 1.00 50.12 231 GLY A N 1
ATOM 1821 C CA . GLY A 1 231 ? 20.432 1.544 -21.428 1.00 50.12 231 GLY A CA 1
ATOM 1822 C C . GLY A 1 231 ? 21.582 0.990 -20.553 1.00 50.12 231 GLY A C 1
ATOM 1823 O O . GLY A 1 231 ? 22.080 -0.091 -20.867 1.00 50.12 231 GLY A O 1
ATOM 1824 N N . PRO A 1 232 ? 22.039 1.723 -19.513 1.00 54.88 232 PRO A N 1
ATOM 1825 C CA . PRO A 1 232 ? 23.096 1.327 -18.556 1.00 54.88 232 PRO A CA 1
ATOM 1826 C C . PRO A 1 232 ? 22.607 0.638 -17.257 1.00 54.88 232 PRO A C 1
ATOM 1828 O O . PRO A 1 232 ? 21.421 0.374 -17.084 1.00 54.88 232 PRO A O 1
ATOM 1831 N N . THR A 1 233 ? 23.547 0.388 -16.330 1.00 56.91 233 THR A N 1
ATOM 1832 C CA . THR A 1 233 ? 23.478 -0.580 -15.215 1.00 56.91 233 THR A CA 1
ATOM 1833 C C . THR A 1 233 ? 23.473 -0.016 -13.771 1.00 56.91 233 THR A C 1
ATOM 1835 O O . THR A 1 233 ? 23.683 -0.779 -12.837 1.00 56.91 233 THR A O 1
ATOM 1838 N N . GLU A 1 234 ? 23.161 1.262 -13.502 1.00 65.12 234 GLU A N 1
ATOM 1839 C CA . GLU A 1 234 ? 23.121 1.797 -12.107 1.00 65.12 234 GLU A CA 1
ATOM 1840 C C . GLU A 1 234 ? 21.809 1.525 -11.324 1.00 65.12 234 GLU A C 1
ATOM 1842 O O . GLU A 1 234 ? 21.643 1.971 -10.190 1.00 65.12 234 GLU A O 1
ATOM 1847 N N . VAL A 1 235 ? 20.859 0.780 -11.898 1.00 66.75 235 VAL A N 1
ATOM 1848 C CA . VAL A 1 235 ? 19.492 0.601 -11.354 1.00 66.75 235 VAL A CA 1
ATOM 1849 C C . VAL A 1 235 ? 19.466 -0.120 -9.993 1.00 66.75 235 VAL A C 1
ATOM 1851 O O . VAL A 1 235 ? 18.648 0.209 -9.132 1.00 66.75 235 VAL A O 1
ATOM 1854 N N . LEU A 1 236 ? 20.382 -1.069 -9.771 1.00 68.94 236 LEU A N 1
ATOM 1855 C CA . LEU A 1 236 ? 20.408 -1.952 -8.593 1.00 68.94 236 LEU A CA 1
ATOM 1856 C C . LEU A 1 236 ? 20.619 -1.220 -7.261 1.00 68.94 236 LEU A C 1
ATOM 1858 O O . LEU A 1 236 ? 20.099 -1.644 -6.235 1.00 68.94 236 LEU A O 1
ATOM 1862 N N . ALA A 1 237 ? 21.369 -0.115 -7.262 1.00 69.50 237 ALA A N 1
ATOM 1863 C CA . ALA A 1 237 ? 21.683 0.620 -6.036 1.00 69.50 237 ALA A CA 1
ATOM 1864 C C . ALA A 1 237 ? 20.498 1.452 -5.514 1.00 69.50 237 ALA A C 1
ATOM 1866 O O . ALA A 1 237 ? 20.463 1.821 -4.342 1.00 69.50 237 ALA A O 1
ATOM 1867 N N . ILE A 1 238 ? 19.543 1.774 -6.390 1.00 75.75 238 ILE A N 1
ATOM 1868 C CA . ILE A 1 238 ? 18.433 2.689 -6.095 1.00 75.75 238 ILE A CA 1
ATOM 1869 C C . ILE A 1 238 ? 17.183 1.911 -5.669 1.00 75.75 238 ILE A C 1
ATOM 1871 O O . ILE A 1 238 ? 16.440 2.365 -4.797 1.00 75.75 238 ILE A O 1
ATOM 1875 N N . PHE A 1 239 ? 16.943 0.740 -6.266 1.00 81.75 239 PHE A N 1
ATOM 1876 C CA . PHE A 1 239 ? 15.731 -0.042 -6.039 1.00 81.75 239 PHE A CA 1
ATOM 1877 C C . PHE A 1 239 ? 16.038 -1.329 -5.262 1.00 81.75 239 PHE A C 1
ATOM 1879 O O . PHE A 1 239 ? 16.602 -2.256 -5.833 1.00 81.75 239 PHE A O 1
ATOM 1886 N N . PRO A 1 240 ? 15.604 -1.452 -3.992 1.00 81.44 240 PRO A N 1
ATOM 1887 C CA . PRO A 1 240 ? 15.871 -2.637 -3.168 1.00 81.44 240 PRO A CA 1
ATOM 1888 C C . PRO A 1 240 ? 14.961 -3.836 -3.501 1.00 81.44 240 PRO A C 1
ATOM 1890 O O . PRO A 1 240 ? 14.935 -4.823 -2.767 1.00 81.44 240 PRO A O 1
ATOM 1893 N N . GLY A 1 241 ? 14.141 -3.741 -4.553 1.00 75.06 241 GLY A N 1
ATOM 1894 C CA . GLY A 1 241 ? 13.222 -4.804 -4.951 1.00 75.06 241 GLY A CA 1
ATOM 1895 C C . GLY A 1 241 ? 13.975 -6.036 -5.452 1.00 75.06 241 GLY A C 1
ATOM 1896 O O . GLY A 1 241 ? 14.949 -5.918 -6.183 1.00 75.06 241 GLY A O 1
ATOM 1897 N N . ARG A 1 242 ? 13.487 -7.233 -5.104 1.00 82.44 242 ARG A N 1
ATOM 1898 C CA . ARG A 1 242 ? 14.104 -8.507 -5.524 1.00 82.44 242 ARG A CA 1
ATOM 1899 C C . ARG A 1 242 ? 14.076 -8.737 -7.042 1.00 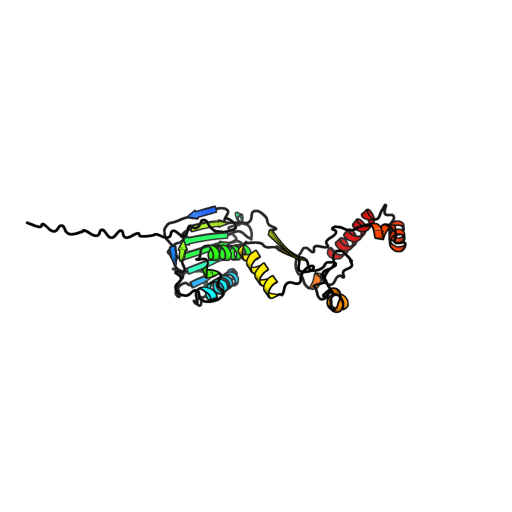82.44 242 ARG A C 1
ATOM 1901 O O . ARG A 1 242 ? 14.854 -9.535 -7.548 1.00 82.44 242 ARG A O 1
ATOM 1908 N N . TYR A 1 243 ? 13.156 -8.087 -7.751 1.00 83.81 243 TYR A N 1
ATOM 1909 C CA . TYR A 1 243 ? 12.943 -8.282 -9.182 1.00 83.81 243 TYR A CA 1
ATOM 1910 C C . TYR A 1 243 ? 13.239 -6.998 -9.949 1.00 83.81 243 TYR A C 1
ATOM 1912 O O . TYR A 1 243 ? 12.766 -5.926 -9.568 1.00 83.81 243 TYR A O 1
ATOM 1920 N N . ILE A 1 244 ? 13.944 -7.135 -11.072 1.00 82.75 244 ILE A N 1
ATOM 1921 C CA . ILE A 1 244 ? 14.154 -6.079 -12.063 1.00 82.75 244 ILE A CA 1
ATOM 1922 C C . ILE A 1 244 ? 13.558 -6.537 -13.388 1.00 82.75 244 ILE A C 1
ATOM 1924 O O . ILE A 1 244 ? 13.845 -7.629 -13.871 1.00 82.75 244 ILE A O 1
ATOM 1928 N N . HIS A 1 245 ? 12.718 -5.692 -13.981 1.00 83.75 245 HIS A N 1
ATOM 1929 C CA . HIS A 1 245 ? 12.162 -5.943 -15.302 1.00 83.75 245 HIS A CA 1
ATOM 1930 C C . HIS A 1 245 ? 13.107 -5.384 -16.370 1.00 83.75 245 HIS A C 1
ATOM 1932 O O . HIS A 1 245 ? 13.327 -4.178 -16.436 1.00 83.75 245 HIS A O 1
ATOM 1938 N N . ILE A 1 246 ? 13.646 -6.253 -17.225 1.00 82.12 246 ILE A N 1
ATOM 1939 C CA . ILE A 1 246 ? 14.625 -5.879 -18.263 1.00 82.12 246 ILE A CA 1
ATOM 1940 C C . ILE A 1 246 ? 13.992 -5.575 -19.632 1.00 82.12 246 ILE A C 1
ATOM 1942 O O . ILE A 1 246 ? 14.697 -5.247 -20.585 1.00 82.12 246 ILE A O 1
ATOM 1946 N N . GLY A 1 247 ? 12.666 -5.701 -19.750 1.00 82.94 247 GLY A N 1
ATOM 1947 C CA . GLY A 1 247 ? 11.958 -5.581 -21.027 1.00 82.94 247 GLY A CA 1
ATOM 1948 C C . GLY A 1 247 ? 12.117 -6.854 -21.856 1.00 82.94 247 GLY A C 1
ATOM 1949 O O . GLY A 1 247 ? 11.907 -7.954 -21.352 1.00 82.94 247 GLY A O 1
ATOM 1950 N N . GLY A 1 248 ? 12.508 -6.703 -23.122 1.00 75.81 248 GLY A N 1
ATOM 1951 C CA . GLY A 1 248 ? 12.718 -7.817 -24.059 1.00 75.81 248 GLY A CA 1
ATOM 1952 C C . GLY A 1 248 ? 11.606 -7.971 -25.098 1.00 75.81 248 GLY A C 1
ATOM 1953 O O . GLY A 1 248 ? 11.704 -8.806 -25.998 1.00 75.81 248 GLY A O 1
ATOM 1954 N N . ASP A 1 249 ? 10.589 -7.127 -25.019 1.00 77.75 249 ASP A N 1
ATOM 1955 C CA . ASP A 1 249 ? 9.515 -7.003 -25.984 1.00 77.75 249 ASP A CA 1
ATOM 1956 C C . ASP A 1 249 ? 9.973 -6.291 -27.275 1.00 77.75 249 ASP A C 1
ATOM 1958 O O . ASP A 1 249 ? 10.925 -5.500 -27.306 1.00 77.75 249 ASP A O 1
ATOM 1962 N N . GLU A 1 250 ? 9.307 -6.627 -28.381 1.00 68.88 250 GLU A N 1
ATOM 1963 C CA . GLU A 1 250 ? 9.314 -5.891 -29.658 1.00 68.88 250 GLU A CA 1
ATOM 1964 C C . GLU A 1 250 ? 10.702 -5.530 -30.236 1.00 68.88 250 GLU A C 1
ATOM 1966 O O . GLU A 1 250 ? 10.915 -4.455 -30.797 1.00 68.88 250 GLU A O 1
ATOM 1971 N N . ALA A 1 251 ? 11.679 -6.434 -30.114 1.00 78.31 251 ALA A N 1
ATOM 1972 C CA . ALA A 1 251 ? 12.997 -6.263 -30.725 1.00 78.31 251 ALA A CA 1
ATOM 1973 C C . ALA A 1 251 ? 12.970 -6.609 -32.229 1.00 78.31 251 ALA A C 1
ATOM 1975 O O . ALA A 1 251 ? 13.129 -7.774 -32.598 1.00 78.31 251 ALA A O 1
ATOM 1976 N N . ASP A 1 252 ? 12.813 -5.609 -33.100 1.00 81.94 252 ASP A N 1
ATOM 1977 C CA . ASP A 1 252 ? 12.923 -5.785 -34.557 1.00 81.94 252 ASP A CA 1
ATOM 1978 C C . ASP A 1 252 ? 14.356 -6.169 -34.983 1.00 81.94 252 ASP A C 1
ATOM 1980 O O . ASP A 1 252 ? 15.345 -5.557 -34.567 1.00 81.94 252 ASP A O 1
ATOM 1984 N N . LYS A 1 253 ? 14.464 -7.199 -35.830 1.00 87.62 253 LYS A N 1
ATOM 1985 C CA . LYS A 1 253 ? 15.727 -7.772 -36.316 1.00 87.62 253 LYS A CA 1
ATOM 1986 C C . LYS A 1 253 ? 16.187 -7.209 -37.656 1.00 87.62 253 LYS A C 1
ATOM 1988 O O . LYS A 1 253 ? 17.298 -7.526 -38.074 1.00 87.62 253 LYS A O 1
ATOM 1993 N N . ALA A 1 254 ? 15.405 -6.355 -38.317 1.00 86.94 254 ALA A N 1
ATOM 1994 C CA . ALA A 1 254 ? 15.754 -5.807 -39.629 1.00 86.94 254 ALA A CA 1
ATOM 1995 C C . ALA A 1 254 ? 17.146 -5.144 -39.644 1.00 86.94 254 ALA A C 1
ATOM 1997 O O . ALA A 1 254 ? 17.973 -5.443 -40.503 1.00 86.94 254 ALA A O 1
ATOM 1998 N N . LYS A 1 255 ? 17.452 -4.316 -38.636 1.00 84.75 255 LYS A N 1
ATOM 1999 C CA . LYS A 1 255 ? 18.770 -3.663 -38.498 1.00 84.75 255 LYS A CA 1
ATOM 2000 C C . LYS A 1 255 ? 19.891 -4.613 -38.068 1.00 84.75 255 LYS A C 1
ATOM 2002 O O . LYS A 1 255 ? 21.062 -4.300 -38.244 1.00 84.75 255 LYS A O 1
ATOM 2007 N N . TRP A 1 256 ? 19.551 -5.739 -37.446 1.00 88.25 256 TRP A N 1
ATOM 2008 C CA . TRP A 1 256 ? 20.533 -6.706 -36.949 1.00 88.25 256 TRP A CA 1
ATOM 2009 C C . TRP A 1 256 ? 21.049 -7.572 -38.097 1.00 88.25 256 TRP A C 1
ATOM 2011 O O . TRP A 1 256 ? 22.254 -7.798 -38.198 1.00 88.25 256 TRP A O 1
ATOM 2021 N N . LYS A 1 257 ? 20.153 -7.939 -39.020 1.00 89.88 257 LYS A N 1
ATOM 2022 C CA . LYS A 1 257 ? 20.467 -8.662 -40.259 1.00 89.88 257 LYS A CA 1
ATOM 2023 C C . LYS A 1 257 ? 21.454 -7.913 -41.152 1.00 89.88 257 LYS A C 1
ATOM 2025 O O . LYS A 1 257 ? 22.322 -8.525 -41.761 1.00 89.88 257 LYS A O 1
ATOM 2030 N N . THR A 1 258 ? 21.351 -6.586 -41.205 1.00 92.31 258 THR A N 1
ATOM 2031 C CA . THR A 1 258 ? 22.197 -5.743 -42.066 1.00 92.31 258 THR A CA 1
ATOM 2032 C C . THR A 1 258 ? 23.450 -5.201 -41.376 1.00 92.31 258 THR A C 1
ATOM 2034 O O . THR A 1 258 ? 24.272 -4.556 -42.020 1.00 92.31 258 THR A O 1
ATOM 2037 N N . SER A 1 259 ? 23.633 -5.440 -40.073 1.00 92.06 259 SER A N 1
ATOM 2038 C CA . SER A 1 259 ? 24.778 -4.909 -39.329 1.00 92.06 259 SER A CA 1
ATOM 2039 C C . SER A 1 259 ? 25.944 -5.894 -39.315 1.00 92.06 259 SER A C 1
ATOM 2041 O O . SER A 1 259 ? 25.902 -6.899 -38.608 1.00 92.06 259 SER A O 1
ATOM 2043 N N . GLU A 1 260 ? 27.035 -5.555 -40.005 1.00 94.31 260 GLU A N 1
ATOM 2044 C CA . GLU A 1 260 ? 28.259 -6.375 -40.053 1.00 94.31 260 GLU A CA 1
ATOM 2045 C C . GLU A 1 260 ? 28.783 -6.737 -38.660 1.00 94.31 260 GLU A C 1
ATOM 2047 O O . GLU A 1 260 ? 29.114 -7.888 -38.387 1.00 94.31 260 GLU A O 1
ATOM 2052 N N . ARG A 1 261 ? 28.782 -5.769 -37.737 1.00 94.12 261 ARG A N 1
ATOM 2053 C CA . ARG A 1 261 ? 29.221 -5.978 -36.352 1.00 94.12 261 ARG A CA 1
ATOM 2054 C C . ARG A 1 261 ? 28.361 -7.006 -35.613 1.00 94.12 261 ARG A C 1
ATOM 2056 O O . ARG A 1 261 ? 28.883 -7.789 -34.826 1.00 94.12 261 ARG A O 1
ATOM 2063 N N . ILE A 1 262 ? 27.046 -6.981 -35.833 1.00 91.75 262 ILE A N 1
ATOM 2064 C CA . ILE A 1 262 ? 26.112 -7.919 -35.198 1.00 91.75 262 ILE A CA 1
ATOM 2065 C C . ILE A 1 262 ? 26.274 -9.311 -35.808 1.00 91.75 262 ILE A C 1
ATOM 2067 O O . ILE A 1 262 ? 26.404 -10.284 -35.070 1.00 91.75 262 ILE A O 1
ATOM 2071 N N . GLN A 1 263 ? 26.360 -9.397 -37.135 1.00 96.56 263 GLN A N 1
ATOM 2072 C CA . GLN A 1 263 ? 26.589 -10.659 -37.839 1.00 96.56 263 GLN A CA 1
ATOM 2073 C C . GLN A 1 263 ? 27.931 -11.300 -37.451 1.00 96.56 263 GLN A C 1
ATOM 2075 O O . GLN A 1 263 ? 28.008 -12.513 -37.261 1.00 96.56 263 GLN A O 1
ATOM 2080 N N . ALA A 1 264 ? 28.983 -10.498 -37.258 1.00 95.31 264 ALA A N 1
ATOM 2081 C CA . ALA A 1 264 ? 30.266 -10.976 -36.748 1.00 95.31 264 ALA A CA 1
ATOM 2082 C C . ALA A 1 264 ? 30.134 -11.573 -35.338 1.00 95.31 264 ALA A C 1
ATOM 2084 O O . ALA A 1 264 ? 30.643 -12.664 -35.090 1.00 95.31 264 ALA A O 1
ATOM 2085 N N . ARG A 1 265 ? 29.389 -10.914 -34.440 1.00 94.50 265 ARG A N 1
ATOM 2086 C CA . ARG A 1 265 ? 29.147 -11.415 -33.080 1.00 94.50 265 ARG A CA 1
ATOM 2087 C C . ARG A 1 265 ? 28.313 -12.704 -33.063 1.00 94.50 265 ARG A C 1
ATOM 2089 O O . ARG A 1 265 ? 28.602 -13.586 -32.263 1.00 94.50 265 ARG A O 1
ATOM 2096 N N . ILE A 1 266 ? 27.324 -12.846 -33.950 1.00 95.25 266 ILE A N 1
ATOM 2097 C CA . ILE A 1 266 ? 26.554 -14.096 -34.118 1.00 95.25 266 ILE A CA 1
ATOM 2098 C C . ILE A 1 266 ? 27.489 -15.251 -34.491 1.00 95.25 266 ILE A C 1
ATOM 2100 O O . ILE A 1 266 ? 27.436 -16.309 -33.865 1.00 95.25 266 ILE A O 1
ATOM 2104 N N . LYS A 1 267 ? 28.392 -15.030 -35.456 1.00 95.38 267 LYS A N 1
ATOM 2105 C CA . LYS A 1 267 ? 29.385 -16.031 -35.877 1.00 95.38 267 LYS A CA 1
ATOM 2106 C C . LYS A 1 267 ? 30.373 -16.373 -34.761 1.00 95.38 267 LYS A C 1
ATOM 2108 O O . LYS A 1 267 ? 30.625 -17.550 -34.521 1.00 95.38 267 LYS A O 1
ATOM 2113 N N . GLU A 1 268 ? 30.900 -15.362 -34.070 1.00 96.69 268 GLU A N 1
ATOM 2114 C CA . GLU A 1 268 ? 31.820 -15.510 -32.932 1.00 96.69 268 GLU A CA 1
ATOM 2115 C C . GLU A 1 268 ? 31.212 -16.391 -31.830 1.00 96.69 268 GLU A C 1
ATOM 2117 O O . GLU A 1 268 ? 31.843 -17.336 -31.361 1.00 96.69 268 GLU A O 1
ATOM 2122 N N . LEU A 1 269 ? 29.953 -16.123 -31.475 1.00 95.38 269 LEU A N 1
ATOM 2123 C CA . LEU A 1 269 ? 29.209 -16.855 -30.450 1.00 95.38 269 LEU A CA 1
ATOM 2124 C C . LEU A 1 269 ? 28.595 -18.171 -30.953 1.00 95.38 269 LEU A C 1
ATOM 2126 O O . LEU A 1 269 ? 27.971 -18.883 -30.167 1.00 95.38 269 LEU A O 1
ATOM 2130 N N . ARG A 1 270 ? 28.763 -18.501 -32.242 1.00 96.69 270 ARG A N 1
ATOM 2131 C CA . ARG A 1 270 ? 28.195 -19.691 -32.901 1.00 96.69 270 ARG A CA 1
ATOM 2132 C C . ARG A 1 270 ? 26.673 -19.802 -32.741 1.00 96.69 270 ARG A C 1
ATOM 2134 O O . ARG A 1 270 ? 26.144 -20.889 -32.519 1.00 96.69 270 ARG A O 1
ATOM 2141 N N . LEU A 1 271 ? 25.980 -18.672 -32.845 1.00 95.94 271 LEU A N 1
ATOM 2142 C CA . LEU A 1 271 ? 24.521 -18.592 -32.765 1.00 95.94 271 LEU A CA 1
ATOM 2143 C C . LEU A 1 271 ? 23.901 -18.777 -34.152 1.00 95.94 271 LEU A C 1
ATOM 2145 O O . LEU A 1 271 ? 24.522 -18.445 -35.163 1.00 95.94 271 LEU A O 1
ATOM 2149 N N . LYS A 1 272 ? 22.671 -19.291 -34.204 1.00 94.25 272 LYS A N 1
ATOM 2150 C CA . LYS A 1 272 ? 21.972 -19.551 -35.472 1.00 94.25 272 LYS A CA 1
ATOM 2151 C C . LYS A 1 272 ? 21.484 -18.279 -36.153 1.00 94.25 272 LYS A C 1
ATOM 2153 O O . LYS A 1 272 ? 21.548 -18.189 -37.375 1.00 94.25 272 LYS A O 1
ATOM 2158 N N . ASP A 1 273 ? 20.975 -17.324 -35.378 1.00 93.06 273 ASP A N 1
ATOM 2159 C CA . ASP A 1 273 ? 20.323 -16.124 -35.900 1.00 93.06 273 ASP A CA 1
ATOM 2160 C C . ASP A 1 273 ? 20.262 -14.977 -34.869 1.00 93.06 273 ASP A C 1
ATOM 2162 O O . ASP A 1 273 ? 20.787 -15.045 -33.751 1.00 93.06 273 ASP A O 1
ATOM 2166 N N . GLU A 1 274 ? 19.599 -13.885 -35.251 1.00 93.31 274 GLU A N 1
ATOM 2167 C CA . GLU A 1 274 ? 19.399 -12.718 -34.400 1.00 93.31 274 GLU A CA 1
ATOM 2168 C C . GLU A 1 274 ? 18.482 -12.976 -33.189 1.00 93.31 274 GLU A C 1
ATOM 2170 O O . GLU A 1 274 ? 18.529 -12.225 -32.210 1.00 93.31 274 GLU A O 1
ATOM 2175 N N . HIS A 1 275 ? 17.631 -14.005 -33.230 1.00 91.12 275 HIS A N 1
ATOM 2176 C CA . HIS A 1 275 ? 16.775 -14.377 -32.102 1.00 91.12 275 HIS A CA 1
ATOM 2177 C C . HIS A 1 275 ? 17.582 -15.100 -31.022 1.00 91.12 275 HIS A C 1
ATOM 2179 O O . HIS A 1 275 ? 17.432 -14.802 -29.830 1.00 91.12 275 HIS A O 1
ATOM 2185 N N . GLU A 1 276 ? 18.501 -15.980 -31.419 1.00 92.38 276 GLU A N 1
ATOM 2186 C CA . GLU A 1 276 ? 19.468 -16.574 -30.498 1.00 92.38 276 GLU A CA 1
ATOM 2187 C C . GLU A 1 276 ? 20.423 -15.519 -29.925 1.00 92.38 276 GLU A C 1
ATOM 2189 O O . GLU A 1 276 ? 20.760 -15.596 -28.743 1.00 92.38 276 GLU A O 1
ATOM 2194 N N . LEU A 1 277 ? 20.779 -14.478 -30.690 1.00 92.25 277 LEU A N 1
ATOM 2195 C CA . LEU A 1 277 ? 21.540 -13.340 -30.160 1.00 92.25 277 LEU A CA 1
ATOM 2196 C C . LEU A 1 277 ? 20.760 -12.540 -29.112 1.00 92.25 277 LEU A C 1
ATOM 2198 O O . LEU A 1 277 ? 21.327 -12.181 -28.080 1.00 92.25 277 LEU A O 1
ATOM 2202 N N . GLN A 1 278 ? 19.466 -12.279 -29.334 1.00 90.19 278 GLN A N 1
ATOM 2203 C CA . GLN A 1 278 ? 18.624 -11.642 -28.315 1.00 90.19 278 GLN A CA 1
ATOM 2204 C C . GLN A 1 278 ? 18.572 -12.503 -27.047 1.00 90.19 278 GLN A C 1
ATOM 2206 O O . GLN A 1 278 ? 18.741 -11.983 -25.946 1.00 90.19 278 GLN A O 1
ATOM 2211 N N . SER A 1 279 ? 18.381 -13.814 -27.202 1.00 89.81 279 SER A N 1
ATOM 2212 C CA . SER A 1 279 ? 18.339 -14.763 -26.083 1.00 89.81 279 SER A CA 1
ATOM 2213 C C . SER A 1 279 ? 19.680 -14.840 -25.348 1.00 89.81 279 SER A C 1
ATOM 2215 O O . SER A 1 279 ? 19.720 -14.937 -24.125 1.00 89.81 279 SER A O 1
ATOM 2217 N N . TRP A 1 280 ? 20.797 -14.780 -26.076 1.00 92.38 280 TRP A N 1
ATOM 2218 C CA . TRP A 1 280 ? 22.133 -14.662 -25.496 1.00 92.38 280 TRP A CA 1
ATOM 2219 C C . TRP A 1 280 ? 22.267 -13.378 -24.675 1.00 92.38 280 TRP A C 1
ATOM 2221 O O . TRP A 1 280 ? 22.636 -13.458 -23.510 1.00 92.38 280 TRP A O 1
ATOM 2231 N N . PHE A 1 281 ? 21.890 -12.220 -25.222 1.00 87.94 281 PHE A N 1
ATOM 2232 C CA . PHE A 1 281 ? 21.987 -10.947 -24.503 1.00 87.94 281 PHE A CA 1
ATOM 2233 C C . PHE A 1 281 ? 21.121 -10.918 -23.236 1.00 87.94 281 PHE A C 1
ATOM 2235 O O . PHE A 1 281 ? 21.583 -10.465 -22.193 1.00 87.94 281 PHE A O 1
ATOM 2242 N N . ILE A 1 282 ? 19.894 -11.447 -23.303 1.00 86.31 282 ILE A N 1
ATOM 2243 C CA . ILE A 1 282 ? 19.010 -11.576 -22.135 1.00 86.31 282 ILE A CA 1
ATOM 2244 C C . ILE A 1 282 ? 19.670 -12.428 -21.043 1.00 86.31 282 ILE A C 1
ATOM 2246 O O . ILE A 1 282 ? 19.669 -12.017 -19.888 1.00 86.31 282 ILE A O 1
ATOM 2250 N N . ARG A 1 283 ? 20.291 -13.561 -21.402 1.00 86.12 283 ARG A N 1
ATOM 2251 C CA . ARG A 1 283 ? 21.019 -14.412 -20.444 1.00 86.12 283 ARG A CA 1
ATOM 2252 C C . ARG A 1 283 ? 22.214 -13.703 -19.815 1.00 86.12 283 ARG A C 1
ATOM 2254 O O . ARG A 1 283 ? 22.404 -13.810 -18.620 1.00 86.12 283 ARG A O 1
ATOM 2261 N N . GLN A 1 284 ? 22.978 -12.931 -20.587 1.00 85.75 284 GLN A N 1
ATOM 2262 C CA . GLN A 1 284 ? 24.094 -12.154 -20.032 1.00 85.75 284 GLN A CA 1
ATOM 2263 C C . GLN A 1 284 ? 23.631 -11.108 -19.010 1.00 85.75 284 GLN A C 1
ATOM 2265 O O . GLN A 1 284 ? 24.319 -10.872 -18.022 1.00 85.75 284 GLN A O 1
ATOM 2270 N N . MET A 1 285 ? 22.474 -10.482 -19.243 1.00 81.75 285 MET A N 1
ATOM 2271 C CA . MET A 1 285 ? 21.877 -9.571 -18.266 1.00 81.75 285 MET A CA 1
ATOM 2272 C C . MET A 1 285 ? 21.408 -10.325 -17.017 1.00 81.75 285 MET A C 1
ATOM 2274 O O . MET A 1 285 ? 21.643 -9.844 -15.916 1.00 81.75 285 MET A O 1
ATOM 2278 N N . ASP A 1 286 ? 20.776 -11.490 -17.180 1.00 81.62 286 ASP A N 1
ATOM 2279 C CA . ASP A 1 286 ? 20.352 -12.346 -16.063 1.00 81.62 286 ASP A CA 1
ATOM 2280 C C . ASP A 1 286 ? 21.546 -12.782 -15.198 1.00 81.62 286 ASP A C 1
ATOM 2282 O O . ASP A 1 286 ? 21.556 -12.522 -13.997 1.00 81.62 286 ASP A O 1
ATOM 2286 N N . ASP A 1 287 ? 22.606 -13.313 -15.818 1.00 80.62 287 ASP A N 1
ATOM 2287 C CA . ASP A 1 287 ? 23.847 -13.709 -15.138 1.00 80.62 287 ASP A CA 1
ATOM 2288 C C . ASP A 1 287 ? 24.439 -12.548 -14.322 1.00 80.62 287 ASP A C 1
ATOM 2290 O O . ASP A 1 287 ? 24.848 -12.737 -13.179 1.00 80.62 287 ASP A O 1
ATOM 2294 N N . PHE A 1 288 ? 24.436 -11.333 -14.883 1.00 78.44 288 PHE A N 1
ATOM 2295 C CA . PHE A 1 288 ? 24.916 -10.127 -14.204 1.00 78.44 288 PHE A CA 1
ATOM 2296 C C . PHE A 1 288 ? 24.060 -9.725 -12.992 1.00 78.44 288 PHE A C 1
ATOM 2298 O O . PHE A 1 288 ? 24.582 -9.156 -12.038 1.00 78.44 288 PHE A O 1
ATOM 2305 N N . PHE A 1 289 ? 22.748 -9.975 -13.021 1.00 72.88 289 PHE A N 1
ATOM 2306 C CA . PHE A 1 289 ? 21.855 -9.651 -11.904 1.00 72.88 289 PHE A CA 1
ATOM 2307 C C . PHE A 1 289 ? 21.850 -10.714 -10.801 1.00 72.88 289 PHE A C 1
ATOM 2309 O O . PHE A 1 289 ? 21.475 -10.405 -9.669 1.00 72.88 289 PHE A O 1
ATOM 2316 N N . VAL A 1 290 ? 22.222 -11.954 -11.126 1.00 74.38 290 VAL A N 1
ATOM 2317 C CA . VAL A 1 290 ? 22.259 -13.081 -10.182 1.00 74.38 290 VAL A CA 1
ATOM 2318 C C . VAL A 1 290 ? 23.634 -13.239 -9.511 1.00 74.38 290 VAL A C 1
ATOM 2320 O O . VAL A 1 290 ? 23.701 -13.839 -8.437 1.00 74.38 290 VAL A O 1
ATOM 2323 N N . SER A 1 291 ? 24.708 -12.705 -10.110 1.00 56.28 291 SER A N 1
ATOM 2324 C CA . SER A 1 291 ? 26.074 -12.690 -9.551 1.00 56.28 291 SER A CA 1
ATOM 2325 C C . SER A 1 291 ? 26.255 -11.687 -8.416 1.00 56.28 291 SER A C 1
ATOM 2327 O O . SER A 1 291 ? 26.896 -12.058 -7.408 1.00 56.28 291 SER A O 1
#